Protein AF-A0A5C6Z8V9-F1 (afdb_monomer_lite)

Secondary structure (DSSP, 8-state):
-HHHHHHHHHHHHHHHHHHHHTTSTTHHHHHHHHIIIIIHHHHHHHHHHHHHHHHHHHHHHHHHHHHHHHHHHHHHHHHHHHHHHHHHHHHHHHHHHHHHHHHHHSS-HHHHHHHHHHHHTT---S---PPTT--SSHHHHHHHHHHHHHHHHHHHHHHHHHHHHHHHHHHHHHHHHHHHHHHHHHHHHHHHHHHHHHHHHHHHHHHHHHHHHHHHHHHHHHHHHHHHHHHHHHHHHHHHHHHHHHHHHHHHHHHHHHHHHH--

Radius of gyration: 87.55 Å; chains: 1; bounding box: 176×65×241 Å

pLDDT: mean 91.09, std 7.28, range [52.78, 98.25]

Structure (mmCIF, N/CA/C/O backbone):
data_AF-A0A5C6Z8V9-F1
#
_entry.id   AF-A0A5C6Z8V9-F1
#
loop_
_atom_site.group_PDB
_atom_site.id
_atom_site.type_symbol
_atom_site.label_atom_id
_atom_site.label_alt_id
_atom_site.label_comp_id
_atom_site.label_asym_id
_atom_site.label_entity_id
_atom_site.label_seq_id
_atom_site.pdbx_PDB_ins_code
_atom_site.Cartn_x
_atom_site.Cartn_y
_atom_site.Cartn_z
_atom_site.occupancy
_atom_site.B_iso_or_equiv
_atom_site.auth_seq_id
_atom_site.auth_comp_id
_atom_site.auth_asym_id
_atom_site.auth_atom_id
_atom_site.pdbx_PDB_model_num
ATOM 1 N N . TYR A 1 1 ? 67.977 17.049 -70.771 1.00 77.62 1 TYR A N 1
ATOM 2 C CA . TYR A 1 1 ? 68.661 18.346 -70.555 1.00 77.62 1 TYR A CA 1
ATOM 3 C C . TYR A 1 1 ? 70.107 18.347 -71.054 1.00 77.62 1 TYR A C 1
ATOM 5 O O . TYR A 1 1 ? 70.404 19.133 -71.943 1.00 77.62 1 TYR A O 1
ATOM 13 N N . ALA A 1 2 ? 70.989 17.458 -70.572 1.00 84.94 2 ALA A N 1
ATOM 14 C CA . ALA A 1 2 ? 72.396 17.411 -71.012 1.00 84.94 2 ALA A CA 1
ATOM 15 C C . ALA A 1 2 ? 72.572 17.261 -72.542 1.00 84.94 2 ALA A C 1
ATOM 17 O O . ALA A 1 2 ? 73.395 17.949 -73.134 1.00 84.94 2 ALA A O 1
ATOM 18 N N . GLU A 1 3 ? 71.742 16.440 -73.194 1.00 86.69 3 GLU A N 1
ATOM 19 C CA . GLU A 1 3 ? 71.752 16.256 -74.657 1.00 86.69 3 GLU A CA 1
ATOM 20 C C . GLU A 1 3 ? 71.350 17.527 -75.433 1.00 86.69 3 GLU A C 1
ATOM 22 O O . GLU A 1 3 ? 71.960 17.854 -76.448 1.00 86.69 3 GLU A O 1
ATOM 27 N N . VAL A 1 4 ? 70.373 18.290 -74.925 1.00 89.81 4 VAL A N 1
ATOM 28 C CA . VAL A 1 4 ? 69.946 19.571 -75.519 1.00 89.81 4 VAL A CA 1
ATOM 29 C C . VAL A 1 4 ? 71.070 20.592 -75.445 1.00 89.81 4 VAL A C 1
ATOM 31 O O . VAL A 1 4 ? 71.343 21.264 -76.434 1.00 89.81 4 VAL A O 1
ATOM 34 N N . VAL A 1 5 ? 71.730 20.694 -74.287 1.00 90.44 5 VAL A N 1
ATOM 35 C CA . VAL A 1 5 ? 72.863 21.604 -74.069 1.00 90.44 5 VAL A CA 1
ATOM 36 C C . VAL A 1 5 ? 74.029 21.241 -74.992 1.00 90.44 5 VAL A C 1
ATOM 38 O O . VAL A 1 5 ? 74.566 22.118 -75.659 1.00 90.44 5 VAL A O 1
ATOM 41 N N . ALA A 1 6 ? 74.357 19.954 -75.118 1.00 90.25 6 ALA A N 1
ATOM 42 C CA . ALA A 1 6 ? 75.412 19.498 -76.019 1.00 90.25 6 ALA A CA 1
ATOM 43 C C . ALA A 1 6 ? 75.098 19.802 -77.499 1.00 90.25 6 ALA A C 1
ATOM 45 O O . ALA A 1 6 ? 75.943 20.341 -78.212 1.00 90.25 6 ALA A O 1
ATOM 46 N N . ALA A 1 7 ? 73.877 19.512 -77.966 1.00 90.94 7 ALA A N 1
ATOM 47 C CA . ALA A 1 7 ? 73.475 19.778 -79.349 1.00 90.94 7 ALA A CA 1
ATOM 48 C C . ALA A 1 7 ? 73.385 21.285 -79.656 1.00 90.94 7 ALA A C 1
ATOM 50 O O . ALA A 1 7 ? 73.768 21.721 -80.744 1.00 90.94 7 ALA A O 1
ATOM 51 N N . ARG A 1 8 ? 72.943 22.081 -78.673 1.00 92.19 8 ARG A N 1
ATOM 52 C CA . ARG A 1 8 ? 72.947 23.547 -78.712 1.00 92.19 8 ARG A CA 1
ATOM 53 C C . ARG A 1 8 ? 74.360 24.071 -78.947 1.00 92.19 8 ARG A C 1
ATOM 55 O O . ARG A 1 8 ? 74.579 24.858 -79.864 1.00 92.19 8 ARG A O 1
ATOM 62 N N . ASP A 1 9 ? 75.313 23.623 -78.134 1.00 92.06 9 ASP A N 1
ATOM 63 C CA . ASP A 1 9 ? 76.696 24.096 -78.187 1.00 92.06 9 ASP A CA 1
ATOM 64 C C . ASP A 1 9 ? 77.370 23.716 -79.516 1.00 92.06 9 ASP A C 1
ATOM 66 O O . ASP A 1 9 ? 78.094 24.528 -80.094 1.00 92.06 9 ASP A O 1
ATOM 70 N N . THR A 1 10 ? 77.082 22.526 -80.059 1.00 90.31 10 THR A N 1
ATOM 71 C CA . THR A 1 10 ? 77.532 22.121 -81.403 1.00 90.31 10 THR A CA 1
ATOM 72 C C . THR A 1 10 ? 76.948 23.013 -82.502 1.00 90.31 10 THR A C 1
ATOM 74 O O . THR A 1 10 ? 77.686 23.453 -83.385 1.00 90.31 10 THR A O 1
ATOM 77 N N . TYR A 1 11 ? 75.651 23.340 -82.445 1.00 90.94 11 TYR A N 1
ATOM 78 C CA . TYR A 1 11 ? 75.031 24.253 -83.409 1.00 90.94 11 TYR A CA 1
ATOM 79 C C . TYR A 1 11 ? 75.623 25.665 -83.338 1.00 90.94 11 TYR A C 1
ATOM 81 O O . TYR A 1 11 ? 75.968 26.222 -84.378 1.00 90.94 11 TYR A O 1
ATOM 89 N N . PHE A 1 12 ? 75.804 26.234 -82.141 1.00 91.38 12 PHE A N 1
ATOM 90 C CA . PHE A 1 12 ? 76.382 27.576 -82.009 1.00 91.38 12 PHE A CA 1
ATOM 91 C C . PHE A 1 12 ? 77.825 27.647 -82.517 1.00 91.38 12 PHE A C 1
ATOM 93 O O . PHE A 1 12 ? 78.164 28.612 -83.198 1.00 91.38 12 PHE A O 1
ATOM 100 N N . LYS A 1 13 ? 78.641 26.608 -82.294 1.00 91.50 13 LYS A N 1
ATOM 101 C CA . LYS A 1 13 ? 79.986 26.514 -82.893 1.00 91.50 13 LYS A CA 1
ATOM 102 C C . LYS A 1 13 ? 79.936 26.465 -84.423 1.00 91.50 13 LYS A C 1
ATOM 104 O O . LYS A 1 13 ? 80.716 27.142 -85.092 1.00 91.50 13 LYS A O 1
ATOM 109 N N . ALA A 1 14 ? 79.007 25.695 -84.996 1.00 88.56 14 ALA A N 1
ATOM 110 C CA . ALA A 1 14 ? 78.806 25.659 -86.445 1.00 88.56 14 ALA A CA 1
ATOM 111 C C . ALA A 1 14 ? 78.319 27.019 -86.986 1.00 88.56 14 ALA A C 1
ATOM 113 O O . ALA A 1 14 ? 78.755 27.457 -88.048 1.00 88.56 14 ALA A O 1
ATOM 114 N N . GLN A 1 15 ? 77.461 27.720 -86.246 1.00 87.56 15 GLN A N 1
ATOM 115 C CA . GLN A 1 15 ? 76.946 29.034 -86.625 1.00 87.56 15 GLN A CA 1
ATOM 116 C C . GLN A 1 15 ? 78.029 30.122 -86.590 1.00 87.56 15 GLN A C 1
ATOM 118 O O . GLN A 1 15 ? 78.099 30.944 -87.502 1.00 87.56 15 GLN A O 1
ATOM 123 N N . GLU A 1 16 ? 78.896 30.109 -85.578 1.00 87.94 16 GLU A N 1
ATOM 124 C CA . GLU A 1 16 ? 80.052 31.005 -85.475 1.00 87.94 16 GLU A CA 1
ATOM 125 C C . GLU A 1 16 ? 81.005 30.806 -86.663 1.00 87.94 16 GLU A C 1
ATOM 127 O O . GLU A 1 16 ? 81.346 31.761 -87.364 1.00 87.94 16 GLU A O 1
ATOM 132 N N . LYS A 1 17 ? 81.343 29.548 -86.978 1.00 85.88 17 LYS A N 1
ATOM 133 C CA . LYS A 1 17 ? 82.171 29.207 -88.144 1.00 85.88 17 LYS A CA 1
ATOM 134 C C . LYS A 1 17 ? 81.528 29.648 -89.464 1.00 85.88 17 LYS A C 1
ATOM 136 O O . LYS A 1 17 ? 82.218 30.181 -90.330 1.00 85.88 17 LYS A O 1
ATOM 141 N N . LEU A 1 18 ? 80.213 29.480 -89.611 1.00 84.81 18 LEU A N 1
ATOM 142 C CA . LEU A 1 18 ? 79.467 29.939 -90.785 1.00 84.81 18 LEU A CA 1
ATOM 143 C C . LEU A 1 18 ? 79.500 31.471 -90.936 1.00 84.81 18 LEU A C 1
ATOM 145 O O . LEU A 1 18 ? 79.703 31.968 -92.043 1.00 84.81 18 LEU A O 1
ATOM 149 N N . LEU A 1 19 ? 79.331 32.219 -89.841 1.00 83.94 19 LEU A N 1
ATOM 150 C CA . LEU A 1 19 ? 79.416 33.686 -89.824 1.00 83.94 19 LEU A CA 1
ATOM 151 C C . LEU A 1 19 ? 80.804 34.184 -90.239 1.00 83.94 19 LEU A C 1
ATOM 153 O O . LEU A 1 19 ? 80.903 35.168 -90.972 1.00 83.94 19 LEU A O 1
ATOM 157 N N . HIS A 1 20 ? 81.864 33.498 -89.807 1.00 84.56 20 HIS A N 1
ATOM 158 C CA . HIS A 1 20 ? 83.228 33.790 -90.245 1.00 84.56 20 HIS A CA 1
ATOM 159 C C . HIS A 1 20 ? 83.428 33.511 -91.743 1.00 84.56 20 HIS A C 1
ATOM 161 O O . HIS A 1 20 ? 83.936 34.378 -92.452 1.00 84.56 20 HIS A O 1
ATOM 167 N N . LEU A 1 21 ? 82.969 32.359 -92.249 1.00 82.12 21 LEU A N 1
ATOM 168 C CA . LEU A 1 21 ? 83.050 32.008 -93.677 1.00 82.12 21 LEU A CA 1
ATOM 169 C C . LEU A 1 21 ? 82.252 32.978 -94.567 1.00 82.12 21 LEU A C 1
ATOM 171 O O . LEU A 1 21 ? 82.700 33.335 -95.653 1.00 82.12 21 LEU A O 1
ATOM 175 N N . SER A 1 22 ? 81.107 33.472 -94.087 1.00 76.38 22 SER A N 1
ATOM 176 C CA . SER A 1 22 ? 80.262 34.439 -94.800 1.00 76.38 22 SER A CA 1
ATOM 177 C C . SER A 1 22 ? 80.877 35.842 -94.925 1.00 76.38 22 SER A C 1
ATOM 179 O O . SER A 1 22 ? 80.353 36.652 -95.686 1.00 76.38 22 SER A O 1
ATOM 181 N N . ARG A 1 23 ? 81.944 36.159 -94.178 1.00 80.31 23 ARG A N 1
ATOM 182 C CA . ARG A 1 23 ? 82.606 37.479 -94.167 1.00 80.31 23 ARG A CA 1
ATOM 183 C C . ARG A 1 23 ? 83.958 37.502 -94.903 1.00 80.31 23 ARG A C 1
ATOM 185 O O . ARG A 1 23 ? 84.602 38.544 -94.919 1.00 80.31 23 ARG A O 1
ATOM 192 N N . GLY A 1 24 ? 84.396 36.377 -95.477 1.00 72.69 24 GLY A N 1
ATOM 193 C CA . GLY A 1 24 ? 85.658 36.264 -96.225 1.00 72.69 24 GLY A CA 1
ATOM 194 C C . GLY A 1 24 ? 85.563 36.663 -97.708 1.00 72.69 24 GLY A C 1
ATOM 195 O O . GLY A 1 24 ? 84.473 36.807 -98.260 1.00 72.69 24 GLY A O 1
ATOM 196 N N . GLU A 1 25 ? 86.712 36.797 -98.381 1.00 59.44 25 GLU A N 1
ATOM 197 C CA . GLU A 1 25 ? 86.810 37.233 -99.792 1.00 59.44 25 GLU A CA 1
ATOM 198 C C . GLU A 1 25 ? 86.203 36.241 -100.810 1.00 59.44 25 GLU A C 1
ATOM 200 O O . GLU A 1 25 ? 85.841 36.649 -101.909 1.00 59.44 25 GLU A O 1
ATOM 205 N N . ASN A 1 26 ? 86.011 34.965 -100.437 1.00 59.53 26 ASN A N 1
ATOM 206 C CA . ASN A 1 26 ? 85.405 33.905 -101.270 1.00 59.53 26 ASN A CA 1
ATOM 207 C C . ASN A 1 26 ? 84.046 33.408 -100.713 1.00 59.53 26 ASN A C 1
ATOM 209 O O . ASN A 1 26 ? 83.641 32.254 -100.887 1.00 59.53 26 ASN A O 1
ATOM 213 N N . SER A 1 27 ? 83.359 34.293 -99.986 1.00 62.00 27 SER A N 1
ATOM 214 C CA . SER A 1 27 ? 82.328 33.988 -98.979 1.00 62.00 27 SER A CA 1
ATOM 215 C C . SER A 1 27 ? 81.104 33.217 -99.458 1.00 62.00 27 SER A C 1
ATOM 217 O O . SER A 1 27 ? 80.476 32.517 -98.668 1.00 62.00 27 SER A O 1
ATOM 219 N N . ASP A 1 28 ? 80.731 33.314 -100.728 1.00 68.56 28 ASP A N 1
ATOM 220 C CA . ASP A 1 28 ? 79.367 32.974 -101.125 1.00 68.56 28 ASP A CA 1
ATOM 221 C C . ASP A 1 28 ? 79.192 31.472 -101.448 1.00 68.56 28 ASP A C 1
ATOM 223 O O . ASP A 1 28 ? 78.164 30.867 -101.143 1.00 68.56 28 ASP A O 1
ATOM 227 N N . ALA A 1 29 ? 80.202 30.811 -102.027 1.00 74.31 29 ALA A N 1
ATOM 228 C CA . ALA A 1 29 ? 80.129 29.383 -102.367 1.00 74.31 29 ALA A CA 1
ATOM 229 C C . ALA A 1 29 ? 80.413 28.468 -101.160 1.00 74.31 29 ALA A C 1
ATOM 231 O O . ALA A 1 29 ? 79.646 27.533 -100.901 1.00 74.31 29 ALA A O 1
ATOM 232 N N . GLU A 1 30 ? 81.471 28.759 -100.396 1.00 76.06 30 GLU A N 1
ATOM 233 C CA . GLU A 1 30 ? 81.883 27.963 -99.233 1.00 76.06 30 GLU A CA 1
ATOM 234 C C . GLU A 1 30 ? 80.902 28.094 -98.064 1.00 76.06 30 GLU A C 1
ATOM 236 O O . GLU A 1 30 ? 80.516 27.080 -97.476 1.00 76.06 30 GLU A O 1
ATOM 241 N N . ALA A 1 31 ? 80.398 29.303 -97.778 1.00 78.38 31 ALA A N 1
ATOM 242 C CA . ALA A 1 31 ? 79.383 29.482 -96.742 1.00 78.38 31 ALA A CA 1
ATOM 243 C C . ALA A 1 31 ? 78.071 28.773 -97.111 1.00 78.38 31 ALA A C 1
ATOM 245 O O . ALA A 1 31 ? 77.469 28.123 -96.258 1.00 78.38 31 ALA A O 1
ATOM 246 N N . ARG A 1 32 ? 77.643 28.799 -98.386 1.00 78.81 32 ARG A N 1
ATOM 247 C CA . ARG A 1 32 ? 76.451 28.053 -98.840 1.00 78.81 32 ARG A CA 1
ATOM 248 C C . ARG A 1 32 ? 76.625 26.536 -98.755 1.00 78.81 32 ARG A C 1
ATOM 250 O O . ARG A 1 32 ? 75.652 25.832 -98.475 1.00 78.81 32 ARG A O 1
ATOM 257 N N . ALA A 1 33 ? 77.821 26.014 -99.022 1.00 82.44 33 ALA A N 1
ATOM 258 C CA . ALA A 1 33 ? 78.115 24.588 -98.882 1.00 82.44 33 ALA A CA 1
ATOM 259 C C . ALA A 1 33 ? 78.124 24.162 -97.403 1.00 82.44 33 ALA A C 1
ATOM 261 O O . ALA A 1 33 ? 77.428 23.212 -97.038 1.00 82.44 33 ALA A O 1
ATOM 262 N N . PHE A 1 34 ? 78.815 24.917 -96.542 1.00 85.31 34 PHE A N 1
ATOM 263 C CA . PHE A 1 34 ? 78.875 24.669 -95.099 1.00 85.31 34 PHE A CA 1
ATOM 264 C C . PHE A 1 34 ? 77.503 24.819 -94.422 1.00 85.31 34 PHE A C 1
ATOM 266 O O . PHE A 1 34 ? 77.131 24.009 -93.570 1.00 85.31 34 PHE A O 1
ATOM 273 N N . PHE A 1 35 ? 76.706 25.803 -94.856 1.00 84.00 35 PHE A N 1
ATOM 274 C CA . PHE A 1 35 ? 75.331 25.987 -94.399 1.00 84.00 35 PHE A CA 1
ATOM 275 C C . PHE A 1 35 ? 74.462 24.767 -94.713 1.00 84.00 35 PHE A C 1
ATOM 277 O O . PHE A 1 35 ? 73.807 24.223 -93.823 1.00 84.00 35 PHE A O 1
ATOM 284 N N . ARG A 1 36 ? 74.468 24.315 -95.977 1.00 83.69 36 ARG A N 1
ATOM 285 C CA . ARG A 1 36 ? 73.625 23.198 -96.434 1.00 83.69 36 ARG A CA 1
ATOM 286 C C . ARG A 1 36 ? 74.015 21.853 -95.824 1.00 83.69 36 ARG A C 1
ATOM 288 O O . ARG A 1 36 ? 73.143 20.997 -95.711 1.00 83.69 36 ARG A O 1
ATOM 295 N N . ALA A 1 37 ? 75.275 21.681 -95.434 1.00 86.38 37 ALA A N 1
ATOM 296 C CA . ALA A 1 37 ? 75.769 20.457 -94.820 1.00 86.38 37 ALA A CA 1
ATOM 297 C C . ALA A 1 37 ? 75.759 20.533 -93.282 1.00 86.38 37 ALA A C 1
ATOM 299 O O . ALA A 1 37 ? 74.832 20.051 -92.629 1.00 86.38 37 ALA A O 1
ATOM 300 N N . GLU A 1 38 ? 76.791 21.132 -92.691 1.00 85.62 38 GLU A N 1
ATOM 301 C CA . GLU A 1 38 ? 77.119 20.966 -91.273 1.00 85.62 38 GLU A CA 1
ATOM 302 C C . GLU A 1 38 ? 76.273 21.858 -90.354 1.00 85.62 38 GLU A C 1
ATOM 304 O O . GLU A 1 38 ? 75.774 21.384 -89.329 1.00 85.62 38 GLU A O 1
ATOM 309 N N . SER A 1 39 ? 76.024 23.115 -90.744 1.00 86.94 39 SER A N 1
ATOM 310 C CA . SER A 1 39 ? 75.180 24.037 -89.963 1.00 86.94 39 SER A CA 1
ATOM 311 C C . SER A 1 39 ? 73.721 23.568 -89.926 1.00 86.94 39 SER A C 1
ATOM 313 O O . SER A 1 39 ? 73.152 23.423 -88.843 1.00 86.94 39 SER A O 1
ATOM 315 N N . ARG A 1 40 ? 73.128 23.220 -91.081 1.00 88.12 40 ARG A N 1
ATOM 316 C CA . ARG A 1 40 ? 71.753 22.694 -91.149 1.00 88.12 40 ARG A CA 1
ATOM 317 C C . ARG A 1 40 ? 71.598 21.359 -90.417 1.00 88.12 40 ARG A C 1
ATOM 319 O O . ARG A 1 40 ? 70.589 21.155 -89.745 1.00 88.12 40 ARG A O 1
ATOM 326 N N . SER A 1 41 ? 72.583 20.463 -90.506 1.00 91.38 41 SER A N 1
ATOM 327 C CA . SER A 1 41 ? 72.569 19.198 -89.757 1.00 91.38 41 SER A CA 1
ATOM 328 C C . SER A 1 41 ? 72.625 19.429 -88.242 1.00 91.38 41 SER A C 1
ATOM 330 O O . SER A 1 41 ? 71.811 18.868 -87.507 1.00 91.38 41 SER A O 1
ATOM 332 N N . SER A 1 42 ? 73.517 20.315 -87.782 1.00 89.19 42 SER A N 1
ATOM 333 C CA . SER A 1 42 ? 73.660 20.665 -86.361 1.00 89.19 42 SER A CA 1
ATOM 334 C C . SER A 1 42 ? 72.417 21.372 -85.812 1.00 89.19 42 SER A C 1
ATOM 336 O O . SER A 1 42 ? 71.975 21.057 -84.711 1.00 89.19 42 SER A O 1
ATOM 338 N N . PHE A 1 43 ? 71.793 22.255 -86.601 1.00 89.62 43 PHE A N 1
ATOM 339 C CA . PHE A 1 43 ? 70.507 22.874 -86.268 1.00 89.62 43 PHE A CA 1
ATOM 340 C C . PHE A 1 43 ? 69.404 21.823 -86.106 1.00 89.62 43 PHE A C 1
ATOM 342 O O . PHE A 1 43 ? 68.742 21.775 -85.074 1.00 89.62 43 PHE A O 1
ATOM 349 N N . ASN A 1 44 ? 69.253 20.918 -87.077 1.00 92.19 44 ASN A N 1
ATOM 350 C CA . ASN A 1 44 ? 68.263 19.840 -87.008 1.00 92.19 44 ASN A CA 1
ATOM 351 C C . ASN A 1 44 ? 68.533 18.866 -85.848 1.00 92.19 44 ASN A C 1
ATOM 353 O O . ASN A 1 44 ? 67.604 18.270 -85.305 1.00 92.19 44 ASN A O 1
ATOM 357 N N . ALA A 1 45 ? 69.796 18.641 -85.480 1.00 91.00 45 ALA A N 1
ATOM 358 C CA . ALA A 1 45 ? 70.154 17.837 -84.314 1.00 91.00 45 ALA A CA 1
ATOM 359 C C . ALA A 1 45 ? 69.755 18.537 -83.007 1.00 91.00 45 ALA A C 1
ATOM 361 O O . ALA A 1 45 ? 69.170 17.901 -82.132 1.00 91.00 45 ALA A O 1
ATOM 362 N N . TRP A 1 46 ? 70.001 19.844 -82.902 1.00 91.62 46 TRP A N 1
ATOM 363 C CA . TRP A 1 46 ? 69.592 20.645 -81.752 1.00 91.62 46 TRP A CA 1
ATOM 364 C C . TRP A 1 46 ? 68.069 20.738 -81.610 1.00 91.62 46 TRP A C 1
ATOM 366 O O . TRP A 1 46 ? 67.552 20.473 -80.526 1.00 91.62 46 TRP A O 1
ATOM 376 N N . VAL A 1 47 ? 67.348 21.012 -82.702 1.00 92.56 47 VAL A N 1
ATOM 377 C CA . VAL A 1 47 ? 65.875 21.032 -82.723 1.00 92.56 47 VAL A CA 1
ATOM 378 C C . VAL A 1 47 ? 65.306 19.681 -82.286 1.00 92.56 47 VAL A C 1
ATOM 380 O O . VAL A 1 47 ? 64.489 19.646 -81.374 1.00 92.56 47 VAL A O 1
ATOM 383 N N . ARG A 1 48 ? 65.813 18.558 -82.815 1.00 93.25 48 ARG A N 1
ATOM 384 C CA . ARG A 1 48 ? 65.371 17.216 -82.387 1.00 93.25 48 ARG A CA 1
ATOM 385 C C . ARG A 1 48 ? 65.661 16.923 -80.917 1.00 93.25 48 ARG A C 1
ATOM 387 O O . ARG A 1 48 ? 64.883 16.230 -80.269 1.00 93.25 48 ARG A O 1
ATOM 394 N N . ALA A 1 49 ? 66.775 17.417 -80.378 1.00 91.12 49 ALA A N 1
ATOM 395 C CA . ALA A 1 49 ? 67.070 17.270 -78.956 1.00 91.12 49 ALA A CA 1
ATOM 396 C C . ALA A 1 49 ? 66.076 18.074 -78.097 1.00 91.12 49 ALA A C 1
ATOM 398 O O . ALA A 1 49 ? 65.627 17.575 -77.063 1.00 91.12 49 ALA A O 1
ATOM 399 N N . ILE A 1 50 ? 65.708 19.290 -78.526 1.00 91.38 50 ILE A N 1
ATOM 400 C CA . ILE A 1 50 ? 64.662 20.099 -77.880 1.00 91.38 50 ILE A CA 1
ATOM 401 C C . ILE A 1 50 ? 63.317 19.373 -77.939 1.00 91.38 50 ILE A C 1
ATOM 403 O O . ILE A 1 50 ? 62.691 19.228 -76.895 1.00 91.38 50 ILE A O 1
ATOM 407 N N . GLU A 1 51 ? 62.909 18.884 -79.113 1.00 92.06 51 GLU A N 1
ATOM 408 C CA . GLU A 1 51 ? 61.659 18.133 -79.306 1.00 92.06 51 GLU A CA 1
ATOM 409 C C . GLU A 1 51 ? 61.599 16.921 -78.374 1.00 92.06 51 GLU A C 1
ATOM 411 O O . GLU A 1 51 ? 60.678 16.824 -77.572 1.00 92.06 51 GLU A O 1
ATOM 416 N N . ARG A 1 52 ? 62.641 16.079 -78.337 1.00 90.56 52 ARG A N 1
ATOM 417 C CA . ARG A 1 52 ? 62.687 14.939 -77.403 1.00 90.56 52 ARG A CA 1
ATOM 418 C C . ARG A 1 52 ? 62.598 15.355 -75.938 1.00 90.56 52 ARG A C 1
ATOM 420 O O . ARG A 1 52 ? 61.999 14.651 -75.131 1.00 90.56 52 ARG A O 1
ATOM 427 N N . SER A 1 53 ? 63.221 16.473 -75.563 1.00 90.88 53 SER A N 1
ATOM 428 C CA . SER A 1 53 ? 63.137 16.974 -74.191 1.00 90.88 53 SER A CA 1
ATOM 429 C C . SER A 1 53 ? 61.755 17.548 -73.881 1.00 90.88 53 SER A C 1
ATOM 431 O O . SER A 1 53 ? 61.310 17.433 -72.742 1.00 90.88 53 SER A O 1
ATOM 433 N N . ALA A 1 54 ? 61.088 18.177 -74.849 1.00 88.44 54 ALA A N 1
ATOM 434 C CA . ALA A 1 54 ? 59.717 18.651 -74.714 1.00 88.44 54 ALA A CA 1
ATOM 435 C C . ALA A 1 54 ? 58.749 17.466 -74.594 1.00 88.44 54 ALA A C 1
ATOM 437 O O . ALA A 1 54 ? 57.958 17.446 -73.658 1.00 88.44 54 ALA A O 1
ATOM 438 N N . ASP A 1 55 ? 58.901 16.440 -75.435 1.00 91.88 55 ASP A N 1
ATOM 439 C CA . ASP A 1 55 ? 58.114 15.203 -75.395 1.00 91.88 55 ASP A CA 1
ATOM 440 C C . ASP A 1 55 ? 58.303 14.452 -74.075 1.00 91.88 55 ASP A C 1
ATOM 442 O O . ASP A 1 55 ? 57.329 14.016 -73.471 1.00 91.88 55 ASP A O 1
ATOM 446 N N . TYR A 1 56 ? 59.538 14.348 -73.570 1.00 90.44 56 TYR A N 1
ATOM 447 C CA . TYR A 1 56 ? 59.810 13.736 -72.266 1.00 90.44 56 TYR A CA 1
ATOM 448 C C . TYR A 1 56 ? 59.130 14.496 -71.122 1.00 90.44 56 TYR A C 1
ATOM 450 O O . TYR A 1 56 ? 58.534 13.884 -70.239 1.00 90.44 56 TYR A O 1
ATOM 458 N N . ASN A 1 57 ? 59.197 15.832 -71.130 1.00 89.94 57 ASN A N 1
ATOM 459 C CA . ASN A 1 57 ? 58.540 16.643 -70.104 1.00 89.94 57 ASN A CA 1
ATOM 460 C C . ASN A 1 57 ? 57.013 16.596 -70.226 1.00 89.94 57 ASN A C 1
ATOM 462 O O . ASN A 1 57 ? 56.344 16.557 -69.201 1.00 89.94 57 ASN A O 1
ATOM 466 N N . ALA A 1 58 ? 56.467 16.572 -71.445 1.00 89.94 58 ALA A N 1
ATOM 467 C CA . ALA A 1 58 ? 55.034 16.438 -71.694 1.00 89.94 58 ALA A CA 1
ATOM 468 C C . ALA A 1 58 ? 54.513 15.050 -71.286 1.00 89.94 58 ALA A C 1
ATOM 470 O O . ALA A 1 58 ? 53.467 14.943 -70.653 1.00 89.94 58 ALA A O 1
ATOM 471 N N . ALA A 1 59 ? 55.262 13.986 -71.583 1.00 91.12 59 ALA A N 1
ATOM 472 C CA . ALA A 1 59 ? 54.940 12.632 -71.142 1.00 91.12 59 ALA A CA 1
ATOM 473 C C . ALA A 1 59 ? 55.044 12.497 -69.615 1.00 91.12 59 ALA A C 1
ATOM 475 O O . ALA A 1 59 ? 54.171 11.901 -68.990 1.00 91.12 59 ALA A O 1
ATOM 476 N N . GLY A 1 60 ? 56.080 13.083 -69.006 1.00 90.56 60 GLY A N 1
ATOM 477 C CA . GLY A 1 60 ? 56.264 13.095 -67.556 1.00 90.56 60 GLY A CA 1
ATOM 478 C C . GLY A 1 60 ? 55.197 13.908 -66.822 1.00 90.56 60 GLY A C 1
ATOM 479 O O . GLY A 1 60 ? 54.697 13.459 -65.797 1.00 90.56 60 GLY A O 1
ATOM 480 N N . SER A 1 61 ? 54.803 15.075 -67.342 1.00 86.81 61 SER A N 1
ATOM 481 C CA . SER A 1 61 ? 53.737 15.886 -66.743 1.00 86.81 61 SER A CA 1
ATOM 482 C C . SER A 1 61 ? 52.367 15.221 -66.874 1.00 86.81 61 SER A C 1
ATOM 484 O O . SER A 1 61 ? 51.595 15.249 -65.918 1.00 86.81 61 SER A O 1
ATOM 486 N N . GLU A 1 62 ? 52.084 14.568 -68.004 1.00 89.81 62 GLU A N 1
ATOM 487 C CA . GLU A 1 62 ? 50.862 13.784 -68.195 1.00 89.81 62 GLU A CA 1
ATOM 488 C C . GLU A 1 62 ? 50.826 12.552 -67.279 1.00 89.81 62 GLU A C 1
ATOM 490 O O . GLU A 1 62 ? 49.774 12.229 -66.729 1.00 89.81 62 GLU A O 1
ATOM 495 N N . GLN A 1 63 ? 51.969 11.893 -67.056 1.00 89.81 63 GLN A N 1
ATOM 496 C CA . GLN A 1 63 ? 52.078 10.796 -66.094 1.00 89.81 63 GLN A CA 1
ATOM 497 C C . GLN A 1 63 ? 51.845 11.284 -64.658 1.00 89.81 63 GLN A C 1
ATOM 499 O O . GLN A 1 63 ? 50.983 10.745 -63.972 1.00 89.81 63 GLN A O 1
ATOM 504 N N . SER A 1 64 ? 52.521 12.355 -64.228 1.00 87.25 64 SER A N 1
ATOM 505 C CA . SER A 1 64 ? 52.322 12.941 -62.895 1.00 87.25 64 SER A CA 1
ATOM 506 C C . SER A 1 64 ? 50.887 13.423 -62.670 1.00 87.25 64 SER A C 1
ATOM 508 O O . SER A 1 64 ? 50.379 13.337 -61.555 1.00 87.25 64 SER A O 1
ATOM 510 N N . ARG A 1 65 ? 50.214 13.920 -63.718 1.00 85.44 65 ARG A N 1
ATOM 511 C CA . ARG A 1 65 ? 48.795 14.292 -63.657 1.00 85.44 65 ARG A CA 1
ATOM 512 C C . ARG A 1 65 ? 47.913 13.068 -63.404 1.00 85.44 65 ARG A C 1
ATOM 514 O O . ARG A 1 65 ? 47.056 13.126 -62.529 1.00 85.44 65 ARG A O 1
ATOM 521 N N . LYS A 1 66 ? 48.153 11.959 -64.113 1.00 88.00 66 LYS A N 1
ATOM 522 C CA . LYS A 1 66 ? 47.430 10.691 -63.909 1.00 88.00 66 LYS A CA 1
ATOM 523 C C . LYS A 1 66 ? 47.667 10.100 -62.521 1.00 88.00 66 LYS A C 1
ATOM 525 O O . LYS A 1 66 ? 46.710 9.667 -61.888 1.00 88.00 66 LYS A O 1
ATOM 530 N N . ASP A 1 67 ? 48.908 10.121 -62.041 1.00 87.44 67 ASP A N 1
ATOM 531 C CA . ASP A 1 67 ? 49.255 9.609 -60.711 1.00 87.44 67 ASP A CA 1
ATOM 532 C C . ASP A 1 67 ? 48.599 10.461 -59.607 1.00 87.44 67 ASP A C 1
ATOM 534 O O . ASP A 1 67 ? 47.986 9.919 -58.690 1.00 87.44 67 ASP A O 1
ATOM 538 N N . ALA A 1 68 ? 48.608 11.794 -59.740 1.00 84.19 68 ALA A N 1
ATOM 539 C CA . ALA A 1 68 ? 47.934 12.693 -58.799 1.00 84.19 68 ALA A CA 1
ATOM 540 C C . ALA A 1 68 ? 46.401 12.527 -58.798 1.00 84.19 68 ALA A C 1
ATOM 542 O O . ALA A 1 68 ? 45.775 12.577 -57.737 1.00 84.19 68 ALA A O 1
ATOM 543 N N . GLU A 1 69 ? 45.785 12.314 -59.967 1.00 86.56 69 GLU A N 1
ATOM 544 C CA . GLU A 1 69 ? 44.353 12.000 -60.083 1.00 86.56 69 GLU A CA 1
ATOM 545 C C . GLU A 1 69 ? 44.017 10.657 -59.403 1.00 86.56 69 GLU A C 1
ATOM 547 O O . GLU A 1 69 ? 43.019 10.565 -58.681 1.00 86.56 69 GLU A O 1
ATOM 552 N N . ALA A 1 70 ? 44.864 9.634 -59.573 1.00 84.50 70 ALA A N 1
ATOM 553 C CA . ALA A 1 70 ? 44.694 8.321 -58.950 1.00 84.50 70 ALA A CA 1
ATOM 554 C C . ALA A 1 70 ? 44.849 8.368 -57.420 1.00 84.50 70 ALA A C 1
ATOM 556 O O . ALA A 1 70 ? 44.007 7.821 -56.703 1.00 84.50 70 ALA A O 1
ATOM 557 N N . ASP A 1 71 ? 45.867 9.066 -56.912 1.00 85.88 71 ASP A N 1
ATOM 558 C CA . ASP A 1 71 ? 46.103 9.230 -55.474 1.00 85.88 71 ASP A CA 1
ATOM 559 C C . ASP A 1 71 ? 44.988 10.034 -54.801 1.00 85.88 71 ASP A C 1
ATOM 561 O O . ASP A 1 71 ? 44.532 9.680 -53.710 1.00 85.88 71 ASP A O 1
ATOM 565 N N . TYR A 1 72 ? 44.490 11.087 -55.458 1.00 85.69 72 TYR A N 1
ATOM 566 C CA . TYR A 1 72 ? 43.352 11.852 -54.954 1.00 85.69 72 TYR A CA 1
ATOM 567 C C . TYR A 1 72 ? 42.086 10.989 -54.884 1.00 85.69 72 TYR A C 1
ATOM 569 O O . TYR A 1 72 ? 41.390 10.993 -53.865 1.00 85.69 72 TYR A O 1
ATOM 577 N N . ALA A 1 73 ? 41.807 10.204 -55.931 1.00 86.00 73 ALA A N 1
ATOM 578 C CA . ALA A 1 73 ? 40.671 9.286 -55.949 1.00 86.00 73 ALA A CA 1
ATOM 579 C C . ALA A 1 73 ? 40.784 8.211 -54.852 1.00 86.00 73 ALA A C 1
ATOM 581 O O . ALA A 1 73 ? 39.813 7.955 -54.134 1.00 86.00 73 ALA A O 1
ATOM 582 N N . ALA A 1 74 ? 41.972 7.626 -54.667 1.00 85.69 74 ALA A N 1
ATOM 583 C CA . ALA A 1 74 ? 42.231 6.634 -53.627 1.00 85.69 74 ALA A CA 1
ATOM 584 C C . ALA A 1 74 ? 42.119 7.233 -52.214 1.00 85.69 74 ALA A C 1
ATOM 586 O O . ALA A 1 74 ? 41.468 6.652 -51.341 1.00 85.69 74 ALA A O 1
ATOM 587 N N . GLY A 1 75 ? 42.698 8.415 -51.986 1.00 86.88 75 GLY A N 1
ATOM 588 C CA . GLY A 1 75 ? 42.632 9.126 -50.709 1.00 86.88 75 GLY A CA 1
ATOM 589 C C . GLY A 1 75 ? 41.205 9.524 -50.334 1.00 86.88 75 GLY A C 1
ATOM 590 O O . GLY A 1 75 ? 40.781 9.329 -49.191 1.00 86.88 75 GLY A O 1
ATOM 591 N N . HIS A 1 76 ? 40.425 10.003 -51.307 1.00 89.69 76 HIS A N 1
ATOM 592 C CA . HIS A 1 76 ? 39.010 10.297 -51.104 1.00 89.69 76 HIS A CA 1
ATOM 593 C C . HIS A 1 76 ? 38.212 9.027 -50.769 1.00 89.69 76 HIS A C 1
ATOM 595 O O . HIS A 1 76 ? 37.435 9.026 -49.812 1.00 89.69 76 HIS A O 1
ATOM 601 N N . GLY A 1 77 ? 38.459 7.920 -51.480 1.00 87.56 77 GLY A N 1
ATOM 602 C CA . GLY A 1 77 ? 37.833 6.623 -51.206 1.00 87.56 77 GLY A CA 1
ATOM 603 C C . GLY A 1 77 ? 38.102 6.105 -49.788 1.00 87.56 77 GLY A C 1
ATOM 604 O O . GLY A 1 77 ? 37.177 5.648 -49.110 1.00 87.56 77 GLY A O 1
ATOM 605 N N . TRP A 1 78 ? 39.338 6.235 -49.296 1.00 90.81 78 TRP A N 1
ATOM 606 C CA . TRP A 1 78 ? 39.695 5.871 -47.920 1.00 90.81 78 TRP A CA 1
ATOM 607 C C . TRP A 1 78 ? 39.018 6.755 -46.876 1.00 90.81 78 TRP A C 1
ATOM 609 O O . TRP A 1 78 ? 38.498 6.234 -45.887 1.00 90.81 78 TRP A O 1
ATOM 619 N N . SER A 1 79 ? 38.984 8.073 -47.097 1.00 91.00 79 SER A N 1
ATOM 620 C CA . SER A 1 79 ? 38.322 9.009 -46.183 1.00 91.00 79 SER A CA 1
ATOM 621 C C . SER A 1 79 ? 36.825 8.705 -46.062 1.00 91.00 79 SER A C 1
ATOM 623 O O . SER A 1 79 ? 36.330 8.537 -44.947 1.00 91.00 79 SER A O 1
ATOM 625 N N . VAL A 1 80 ? 36.131 8.512 -47.191 1.00 94.50 80 VAL A N 1
ATOM 626 C CA . VAL A 1 80 ? 34.708 8.134 -47.214 1.00 94.50 80 VAL A CA 1
ATOM 627 C C . VAL A 1 80 ? 34.479 6.787 -46.524 1.00 94.50 80 VAL A C 1
ATOM 629 O O . VAL A 1 80 ? 33.561 6.659 -45.713 1.00 94.50 80 VAL A O 1
ATOM 632 N N . SER A 1 81 ? 35.333 5.793 -46.784 1.00 93.56 81 SER A N 1
ATOM 633 C CA . SER A 1 81 ? 35.222 4.465 -46.165 1.00 93.56 81 SER A CA 1
ATOM 634 C C . SER A 1 81 ? 35.389 4.521 -44.644 1.00 93.56 81 SER A C 1
ATOM 636 O O . SER A 1 81 ? 34.598 3.923 -43.915 1.00 93.56 81 SER A O 1
ATOM 638 N N . LEU A 1 82 ? 36.370 5.278 -44.144 1.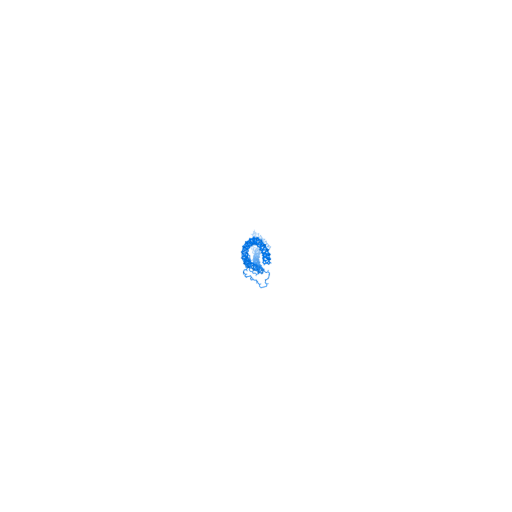00 95.50 82 LEU A N 1
ATOM 639 C CA . LEU A 1 82 ? 36.595 5.459 -42.706 1.00 95.50 82 LEU A CA 1
ATOM 640 C C . LEU A 1 82 ? 35.423 6.174 -42.026 1.00 95.50 82 LEU A C 1
ATOM 642 O O . LEU A 1 82 ? 35.005 5.766 -40.941 1.00 95.50 82 LEU A O 1
ATOM 646 N N . THR A 1 83 ? 34.859 7.204 -42.663 1.00 95.94 83 THR A N 1
ATOM 647 C CA . THR A 1 83 ? 33.663 7.890 -42.157 1.00 95.94 83 THR A CA 1
ATOM 648 C C . THR A 1 83 ? 32.451 6.960 -42.120 1.00 95.94 83 THR A C 1
ATOM 650 O O . THR A 1 83 ? 31.706 6.961 -41.144 1.00 95.94 83 THR A O 1
ATOM 653 N N . LEU A 1 84 ? 32.256 6.121 -43.139 1.00 96.25 84 LEU A N 1
ATOM 654 C CA . LEU A 1 84 ? 31.166 5.143 -43.139 1.00 96.25 84 LEU A CA 1
ATOM 655 C C . LEU A 1 84 ? 31.328 4.114 -42.015 1.00 96.25 84 LEU A C 1
ATOM 657 O O . LEU A 1 84 ? 30.371 3.840 -41.292 1.00 96.25 84 LEU A O 1
ATOM 661 N N . VAL A 1 85 ? 32.537 3.583 -41.819 1.00 97.12 85 VAL A N 1
ATOM 662 C CA . VAL A 1 85 ? 32.819 2.627 -40.739 1.00 97.12 85 VAL A CA 1
ATOM 663 C C . VAL A 1 85 ? 32.584 3.255 -39.364 1.00 97.12 85 VAL A C 1
ATOM 665 O O . VAL A 1 85 ? 31.972 2.616 -38.510 1.00 97.12 85 VAL A O 1
ATOM 668 N N . SER A 1 86 ? 33.004 4.503 -39.136 1.00 96.81 86 SER A N 1
ATOM 669 C CA . SER A 1 86 ? 32.796 5.162 -37.840 1.00 96.81 86 SER A CA 1
ATOM 670 C C . SER A 1 86 ? 31.312 5.383 -37.531 1.00 96.81 86 SER A C 1
ATOM 672 O O . SER A 1 86 ? 30.881 5.124 -36.405 1.00 96.81 86 SER A O 1
ATOM 674 N N . VAL A 1 87 ? 30.508 5.763 -38.531 1.00 97.19 87 VAL A N 1
ATOM 675 C CA . VAL A 1 87 ? 29.047 5.879 -38.397 1.00 97.19 87 VAL A CA 1
ATOM 676 C C . VAL A 1 87 ? 28.418 4.518 -38.094 1.00 97.19 87 VAL A C 1
ATOM 678 O O . VAL A 1 87 ? 27.595 4.417 -37.185 1.00 97.19 87 VAL A O 1
ATOM 681 N N . LEU A 1 88 ? 28.829 3.456 -38.794 1.00 97.12 88 LEU A N 1
ATOM 682 C CA . LEU A 1 88 ? 28.321 2.102 -38.552 1.00 97.12 88 LEU A CA 1
ATOM 683 C C . LEU A 1 88 ? 28.640 1.611 -37.135 1.00 97.12 88 LEU A C 1
ATOM 685 O O . LEU A 1 88 ? 27.766 1.055 -36.469 1.00 97.12 88 LEU A O 1
ATOM 689 N N . VAL A 1 89 ? 29.859 1.853 -36.647 1.00 97.50 89 VAL A N 1
ATOM 690 C CA . VAL A 1 89 ? 30.256 1.507 -35.274 1.00 97.50 89 VAL A CA 1
ATOM 691 C C . VAL A 1 89 ? 29.451 2.311 -34.252 1.00 97.50 89 VAL A C 1
ATOM 693 O O . VAL A 1 89 ? 28.959 1.733 -33.283 1.00 97.50 89 VAL A O 1
ATOM 696 N N . ALA A 1 90 ? 29.261 3.615 -34.472 1.00 97.00 90 ALA A N 1
ATOM 697 C CA . ALA A 1 90 ? 28.474 4.466 -33.579 1.00 97.00 90 ALA A CA 1
ATOM 698 C C . ALA A 1 90 ? 27.010 4.004 -33.486 1.00 97.00 90 ALA A C 1
ATOM 700 O O . ALA A 1 90 ? 26.470 3.870 -32.386 1.00 97.00 90 ALA A O 1
ATOM 701 N N . VAL A 1 91 ? 26.381 3.691 -34.624 1.00 97.19 91 VAL A N 1
ATOM 702 C CA . VAL A 1 91 ? 25.014 3.150 -34.670 1.00 97.19 91 VAL A CA 1
ATOM 703 C C . VAL A 1 91 ? 24.950 1.774 -34.004 1.00 97.19 91 VAL A C 1
ATOM 705 O O . VAL A 1 91 ? 24.053 1.525 -33.199 1.00 97.19 91 VAL A O 1
ATOM 708 N N . GLY A 1 92 ? 25.921 0.897 -34.271 1.00 96.56 92 GLY A N 1
ATOM 709 C CA . GLY A 1 92 ? 26.009 -0.421 -33.643 1.00 96.56 92 GLY A CA 1
ATOM 710 C C . GLY A 1 92 ? 26.092 -0.337 -32.117 1.00 96.56 92 GLY A C 1
ATOM 711 O O . GLY A 1 92 ? 25.316 -0.990 -31.419 1.00 96.56 92 GLY A O 1
ATOM 712 N N . LEU A 1 93 ? 26.968 0.522 -31.588 1.00 96.62 93 LEU A N 1
ATOM 713 C CA . LEU A 1 93 ? 27.090 0.765 -30.148 1.00 96.62 93 LEU A CA 1
ATOM 714 C C . LEU A 1 93 ? 25.806 1.349 -29.549 1.00 96.62 93 LEU A C 1
ATOM 716 O O . LEU A 1 93 ? 25.372 0.892 -28.492 1.00 96.62 93 LEU A O 1
ATOM 720 N N . ALA A 1 94 ? 25.163 2.305 -30.224 1.00 95.31 94 ALA A N 1
ATOM 721 C CA . ALA A 1 94 ? 23.902 2.881 -29.762 1.00 95.31 94 ALA A CA 1
ATOM 722 C C . ALA A 1 94 ? 22.793 1.819 -29.646 1.00 95.31 94 ALA A C 1
ATOM 724 O O . ALA A 1 94 ? 22.084 1.767 -28.638 1.00 95.31 94 ALA A O 1
ATOM 725 N N . LEU A 1 95 ? 22.675 0.928 -30.635 1.00 94.88 95 LEU A N 1
ATOM 726 C CA . LEU A 1 95 ? 21.701 -0.166 -30.617 1.00 94.88 95 LEU A CA 1
ATOM 727 C C . LEU A 1 95 ? 22.009 -1.201 -29.526 1.00 94.88 95 LEU A C 1
ATOM 729 O O . LEU A 1 95 ? 21.089 -1.663 -28.846 1.00 94.88 95 LEU A O 1
ATOM 733 N N . LEU A 1 96 ? 23.288 -1.528 -29.312 1.00 95.25 96 LEU A N 1
ATOM 734 C CA . LEU A 1 96 ? 23.717 -2.429 -28.240 1.00 95.25 96 LEU A CA 1
ATOM 735 C C . LEU A 1 96 ? 23.397 -1.857 -26.857 1.00 95.25 96 LEU A C 1
ATOM 737 O O . LEU A 1 96 ? 22.832 -2.567 -26.024 1.00 95.25 96 LEU A O 1
ATOM 741 N N . LEU A 1 97 ? 23.699 -0.577 -26.620 1.00 94.06 97 LEU A N 1
ATOM 742 C CA . LEU A 1 97 ? 23.389 0.098 -25.358 1.00 94.06 97 LEU A CA 1
ATOM 743 C C . LEU A 1 97 ? 21.880 0.167 -25.117 1.00 94.06 97 LEU A C 1
ATOM 745 O O . LEU A 1 97 ? 21.421 -0.166 -24.025 1.00 94.06 97 LEU A O 1
ATOM 749 N N . LEU A 1 98 ? 21.094 0.518 -26.140 1.00 91.56 98 LEU A N 1
ATOM 750 C CA . LEU A 1 98 ? 19.637 0.566 -26.031 1.00 91.56 98 LEU A CA 1
ATOM 751 C C . LEU A 1 98 ? 19.049 -0.818 -25.712 1.00 91.56 98 LEU A C 1
ATOM 753 O O . LEU A 1 98 ? 18.161 -0.939 -24.866 1.00 91.56 98 LEU A O 1
ATOM 757 N N . GLY A 1 99 ? 19.569 -1.873 -26.344 1.00 90.12 99 GLY A N 1
ATOM 758 C CA . GLY A 1 99 ? 19.200 -3.255 -26.043 1.00 90.12 99 GLY A CA 1
ATOM 759 C C . GLY A 1 99 ? 19.590 -3.678 -24.624 1.00 90.12 99 GLY A C 1
ATOM 760 O O . GLY A 1 99 ? 18.786 -4.294 -23.921 1.00 90.12 99 GLY A O 1
ATOM 761 N N . HIS A 1 100 ? 20.793 -3.311 -24.175 1.00 91.50 100 HIS A N 1
ATOM 762 C CA . HIS A 1 100 ? 21.293 -3.637 -22.841 1.00 91.50 100 HIS A CA 1
ATOM 763 C C . HIS A 1 100 ? 20.469 -2.954 -21.740 1.00 91.50 100 HIS A C 1
ATOM 765 O O . HIS A 1 100 ? 20.013 -3.621 -20.811 1.00 91.50 100 HIS A O 1
ATOM 771 N N . VAL A 1 101 ? 20.182 -1.656 -21.888 1.00 91.94 101 VAL A N 1
ATOM 772 C CA . VAL A 1 101 ? 19.340 -0.886 -20.958 1.00 91.94 101 VAL A CA 1
ATOM 773 C C . VAL A 1 101 ? 17.924 -1.457 -20.895 1.00 91.94 101 VAL A C 1
ATOM 775 O O . VAL A 1 101 ? 17.409 -1.697 -19.806 1.00 91.94 101 VAL A O 1
ATOM 778 N N . ARG A 1 102 ? 17.306 -1.769 -22.042 1.00 90.38 102 ARG A N 1
ATOM 779 C CA . ARG A 1 102 ? 15.977 -2.412 -22.081 1.00 90.38 102 ARG A CA 1
ATOM 780 C C . ARG A 1 102 ? 15.959 -3.773 -21.387 1.00 90.38 102 ARG A C 1
ATOM 782 O O . ARG A 1 102 ? 14.944 -4.154 -20.807 1.00 90.38 102 ARG A O 1
ATOM 789 N N . ARG A 1 103 ? 17.061 -4.525 -21.437 1.00 89.19 103 ARG A N 1
ATOM 790 C CA . ARG A 1 103 ? 17.179 -5.815 -20.745 1.00 89.19 103 ARG A CA 1
ATOM 791 C C . ARG A 1 103 ? 17.327 -5.645 -19.232 1.00 89.19 103 ARG A C 1
ATOM 793 O O . ARG A 1 103 ? 16.694 -6.395 -18.503 1.00 89.19 103 ARG A O 1
ATOM 800 N N . LEU A 1 104 ? 18.106 -4.662 -18.775 1.00 91.00 104 LEU A N 1
ATOM 801 C CA . LEU A 1 104 ? 18.262 -4.342 -17.348 1.00 91.00 104 LEU A CA 1
ATOM 802 C C . LEU A 1 104 ? 16.974 -3.790 -16.731 1.00 91.00 104 LEU A C 1
ATOM 804 O O . LEU A 1 104 ? 16.618 -4.137 -15.609 1.00 91.00 104 LEU A O 1
ATOM 808 N N . LEU A 1 105 ? 16.250 -2.953 -17.471 1.00 92.62 105 LEU A N 1
ATOM 809 C CA . LEU A 1 105 ? 14.962 -2.433 -17.021 1.00 92.62 105 LEU A CA 1
ATOM 810 C C . LEU A 1 105 ? 13.868 -3.502 -17.077 1.00 92.62 105 LEU A C 1
ATOM 812 O O . LEU A 1 105 ? 12.957 -3.466 -16.262 1.00 92.62 105 LEU A O 1
ATOM 816 N N . GLY A 1 106 ? 13.978 -4.478 -17.984 1.00 90.31 106 GLY A N 1
ATOM 817 C CA . GLY A 1 106 ? 12.969 -5.523 -18.187 1.00 90.31 106 GLY A CA 1
ATOM 818 C C . GLY A 1 106 ? 11.859 -5.117 -19.160 1.00 90.31 106 GLY A C 1
ATOM 819 O O . GLY A 1 106 ? 10.966 -5.913 -19.441 1.00 90.31 106 GLY A O 1
ATOM 820 N N . GLY A 1 107 ? 11.934 -3.912 -19.732 1.00 88.88 107 GLY A N 1
ATOM 821 C CA . GLY A 1 107 ? 10.892 -3.322 -20.568 1.00 88.88 107 GLY A CA 1
ATOM 822 C C . GLY A 1 107 ? 11.285 -1.960 -21.142 1.00 88.88 107 GLY A C 1
ATOM 823 O O . GLY A 1 107 ? 12.472 -1.644 -21.277 1.00 88.88 107 GLY A O 1
ATOM 824 N N . ASP A 1 108 ? 10.279 -1.170 -21.509 1.00 90.19 108 ASP A N 1
ATOM 825 C CA . ASP A 1 108 ? 10.448 0.215 -21.955 1.00 90.19 108 ASP A CA 1
ATOM 826 C C . ASP A 1 108 ? 10.764 1.133 -20.750 1.00 90.19 108 ASP A C 1
ATOM 828 O O . ASP A 1 108 ? 10.025 1.109 -19.760 1.00 90.19 108 ASP A O 1
ATOM 832 N N . PRO A 1 109 ? 11.825 1.965 -20.801 1.00 89.94 109 PRO A N 1
ATOM 833 C CA . PRO A 1 109 ? 12.094 2.974 -19.775 1.00 89.94 109 PRO A CA 1
ATOM 834 C C . PRO A 1 109 ? 10.891 3.852 -19.405 1.00 89.94 109 PRO A C 1
ATOM 836 O O . PRO A 1 109 ? 10.704 4.165 -18.228 1.00 89.94 109 PRO A O 1
ATOM 839 N N . ALA A 1 110 ? 10.063 4.235 -20.382 1.00 91.44 110 ALA A N 1
ATOM 840 C CA . ALA A 1 110 ? 8.892 5.071 -20.122 1.00 91.44 110 ALA A CA 1
ATOM 841 C C . ALA A 1 110 ? 7.827 4.326 -19.300 1.00 91.44 110 ALA A C 1
ATOM 843 O O . ALA A 1 110 ? 7.169 4.911 -18.440 1.00 91.44 110 ALA A O 1
ATOM 844 N N . GLU A 1 111 ? 7.675 3.023 -19.530 1.00 90.31 111 GLU A N 1
ATOM 845 C CA . GLU A 1 111 ? 6.775 2.165 -18.763 1.00 90.31 111 GLU A CA 1
ATOM 846 C C . GLU A 1 111 ? 7.261 1.993 -17.324 1.00 90.31 111 GLU A C 1
ATOM 848 O O . GLU A 1 111 ? 6.485 2.216 -16.397 1.00 90.31 111 GLU A O 1
ATOM 853 N N . ALA A 1 112 ? 8.553 1.710 -17.129 1.00 91.50 112 ALA A N 1
ATOM 854 C CA . ALA A 1 112 ? 9.145 1.611 -15.796 1.00 91.50 112 ALA A CA 1
ATOM 855 C C . ALA A 1 112 ? 8.940 2.901 -14.983 1.00 91.50 112 ALA A C 1
ATOM 857 O O . ALA A 1 112 ? 8.520 2.842 -13.829 1.00 91.50 112 ALA A O 1
ATOM 858 N N . ALA A 1 113 ? 9.157 4.071 -15.594 1.00 93.25 113 ALA A N 1
ATOM 859 C CA . ALA A 1 113 ? 8.941 5.357 -14.933 1.00 93.25 113 ALA A CA 1
ATOM 860 C C . ALA A 1 113 ? 7.473 5.584 -14.526 1.00 93.25 113 ALA A C 1
ATOM 862 O O . ALA A 1 113 ? 7.211 6.105 -13.440 1.00 93.25 113 ALA A O 1
ATOM 863 N N . ARG A 1 114 ? 6.511 5.177 -15.369 1.00 92.50 114 ARG A N 1
ATOM 864 C CA . ARG A 1 114 ? 5.077 5.256 -15.041 1.00 92.50 114 ARG A CA 1
ATOM 865 C C . ARG A 1 114 ? 4.710 4.344 -13.876 1.00 92.50 114 ARG A C 1
ATOM 867 O O . ARG A 1 114 ? 4.036 4.799 -12.959 1.00 92.50 114 ARG A O 1
ATOM 874 N N . LEU A 1 115 ? 5.188 3.101 -13.882 1.00 92.44 115 LEU A N 1
ATOM 875 C CA . LEU A 1 115 ? 4.912 2.133 -12.817 1.00 92.44 115 LEU A CA 1
ATOM 876 C C . LEU A 1 115 ? 5.481 2.585 -11.469 1.00 92.44 115 LEU A C 1
ATOM 878 O O . LEU A 1 115 ? 4.796 2.508 -10.454 1.00 92.44 115 LEU A O 1
ATOM 882 N N . VAL A 1 116 ? 6.708 3.117 -11.458 1.00 93.88 116 VAL A N 1
ATOM 883 C CA . VAL A 1 116 ? 7.301 3.704 -10.245 1.00 93.88 116 VAL A CA 1
ATOM 884 C C . VAL A 1 116 ? 6.433 4.838 -9.711 1.00 93.88 116 VAL A C 1
ATOM 886 O O . VAL A 1 116 ? 6.201 4.909 -8.507 1.00 93.88 116 VAL A O 1
ATOM 889 N N . ARG A 1 117 ? 5.938 5.714 -10.592 1.00 94.88 117 ARG A N 1
ATOM 890 C CA . ARG A 1 117 ? 5.094 6.842 -10.190 1.00 94.88 117 ARG A CA 1
ATOM 891 C C . ARG A 1 117 ? 3.760 6.385 -9.603 1.00 94.88 117 ARG A C 1
ATOM 893 O O . ARG A 1 117 ? 3.402 6.874 -8.543 1.00 94.88 117 ARG A O 1
ATOM 900 N N . GLN A 1 118 ? 3.094 5.410 -10.222 1.00 93.38 118 GLN A N 1
ATOM 901 C CA . GLN A 1 118 ? 1.858 4.826 -9.685 1.00 93.38 118 GLN A CA 1
ATOM 902 C C . GLN A 1 118 ? 2.068 4.258 -8.279 1.00 93.38 118 GLN A C 1
ATOM 904 O O . GLN A 1 118 ? 1.332 4.597 -7.357 1.00 93.38 118 GLN A O 1
ATOM 909 N N . VAL A 1 119 ? 3.127 3.464 -8.084 1.00 93.50 119 VAL A N 1
ATOM 910 C CA . VAL A 1 119 ? 3.440 2.902 -6.763 1.00 93.50 119 VAL A CA 1
ATOM 911 C C . VAL A 1 119 ? 3.772 4.002 -5.748 1.00 93.50 119 VAL A C 1
ATOM 913 O O . VAL A 1 119 ? 3.337 3.916 -4.602 1.00 93.50 119 VAL A O 1
ATOM 916 N N . ALA A 1 120 ? 4.494 5.051 -6.153 1.00 94.00 120 ALA A N 1
ATOM 917 C CA . ALA A 1 120 ? 4.807 6.193 -5.292 1.00 94.00 120 ALA A CA 1
ATOM 918 C C . ALA A 1 120 ? 3.565 7.021 -4.909 1.00 94.00 120 ALA A C 1
ATOM 920 O O . ALA A 1 120 ? 3.508 7.560 -3.808 1.00 94.00 120 ALA A O 1
ATOM 921 N N . GLU A 1 121 ? 2.566 7.092 -5.787 1.00 95.56 121 GLU A N 1
ATOM 922 C CA . GLU A 1 121 ? 1.261 7.719 -5.530 1.00 95.56 121 GLU A CA 1
ATOM 923 C C . GLU A 1 121 ? 0.330 6.821 -4.690 1.00 95.56 121 GLU A C 1
ATOM 925 O O . GLU A 1 121 ? -0.774 7.229 -4.336 1.00 95.56 121 GLU A O 1
ATOM 930 N N . GLY A 1 122 ? 0.771 5.608 -4.337 1.00 93.81 122 GLY A N 1
ATOM 931 C CA . GLY A 1 122 ? -0.016 4.633 -3.580 1.00 93.81 122 GLY A CA 1
ATOM 932 C C . GLY A 1 122 ? -1.006 3.839 -4.434 1.00 93.81 122 GLY A C 1
ATOM 933 O O . GLY A 1 122 ? -1.755 3.021 -3.896 1.00 93.81 122 GLY A O 1
ATOM 934 N N . ASP A 1 123 ? -0.996 4.023 -5.757 1.00 94.94 123 ASP A N 1
ATOM 935 C CA . ASP A 1 123 ? -1.767 3.197 -6.677 1.00 94.94 123 ASP A CA 1
ATOM 936 C C . ASP A 1 123 ? -1.073 1.846 -6.879 1.00 94.94 123 ASP A C 1
ATOM 938 O O . ASP A 1 123 ? -0.195 1.643 -7.722 1.00 94.94 123 ASP A O 1
ATOM 942 N N . LEU A 1 124 ? -1.504 0.885 -6.068 1.00 94.56 124 LEU A N 1
ATOM 943 C CA . LEU A 1 124 ? -1.110 -0.509 -6.175 1.00 94.56 124 LEU A CA 1
ATOM 944 C C . LEU A 1 124 ? -2.141 -1.318 -6.966 1.00 94.56 124 LEU A C 1
ATOM 946 O O . LEU A 1 124 ? -2.193 -2.523 -6.781 1.00 94.56 124 LEU A O 1
ATOM 950 N N . SER A 1 125 ? -3.009 -0.737 -7.795 1.00 92.06 125 SER A N 1
ATOM 951 C CA . SER A 1 125 ? -4.029 -1.504 -8.533 1.00 92.06 125 SER A CA 1
ATOM 952 C C . SER A 1 125 ? -3.533 -2.034 -9.885 1.00 92.06 125 SER A C 1
ATOM 954 O O . SER A 1 125 ? -4.015 -3.064 -10.351 1.00 92.06 125 SER A O 1
ATOM 956 N N . GLY A 1 126 ? -2.519 -1.392 -10.474 1.00 87.75 126 GLY A N 1
ATOM 957 C CA . GLY A 1 126 ? -1.983 -1.746 -11.791 1.00 87.75 126 GLY A CA 1
ATOM 958 C C . GLY A 1 126 ? -1.361 -3.148 -11.878 1.00 87.75 126 GLY A C 1
ATOM 959 O O . GLY A 1 126 ? -0.745 -3.634 -10.926 1.00 87.75 126 GLY A O 1
ATOM 960 N N . ASP A 1 127 ? -1.492 -3.792 -13.039 1.00 88.44 127 ASP A N 1
ATOM 961 C CA . ASP A 1 127 ? -0.846 -5.073 -13.362 1.00 88.44 127 ASP A CA 1
ATOM 962 C C . ASP A 1 127 ? 0.573 -4.826 -13.900 1.00 88.44 127 ASP A C 1
ATOM 964 O O . ASP A 1 127 ? 0.744 -4.254 -14.979 1.00 88.44 127 ASP A O 1
ATOM 968 N N . ILE A 1 128 ? 1.598 -5.244 -13.152 1.00 91.50 128 ILE A N 1
ATOM 969 C CA . ILE A 1 128 ? 2.993 -5.165 -13.599 1.00 91.50 128 ILE A CA 1
ATOM 970 C C . ILE A 1 128 ? 3.350 -6.479 -14.293 1.00 91.50 128 ILE A C 1
ATOM 972 O O . ILE A 1 128 ? 3.665 -7.482 -13.650 1.00 91.50 128 ILE A O 1
ATOM 976 N N . ARG A 1 129 ? 3.336 -6.472 -15.629 1.00 89.44 129 ARG A N 1
ATOM 977 C CA . ARG A 1 129 ? 3.688 -7.647 -16.432 1.00 89.44 129 ARG A CA 1
ATOM 978 C C . ARG A 1 129 ? 5.206 -7.852 -16.445 1.00 89.44 129 ARG A C 1
ATOM 980 O O . ARG A 1 129 ? 5.936 -7.157 -17.146 1.00 89.44 129 ARG A O 1
ATOM 987 N N . VAL A 1 130 ? 5.679 -8.857 -15.716 1.00 92.06 130 VAL A N 1
ATOM 988 C CA . VAL A 1 130 ? 7.088 -9.278 -15.740 1.00 92.06 130 VAL A CA 1
ATOM 989 C C . VAL A 1 130 ? 7.308 -10.307 -16.851 1.00 92.06 130 VAL A C 1
ATOM 991 O O . VAL A 1 130 ? 6.469 -11.178 -17.089 1.00 92.06 130 VAL A O 1
ATOM 994 N N . ARG A 1 131 ? 8.443 -10.221 -17.552 1.00 87.88 131 ARG A N 1
ATOM 995 C CA . ARG A 1 131 ? 8.811 -11.209 -18.575 1.00 87.88 131 ARG A CA 1
ATOM 996 C C . ARG A 1 131 ? 9.025 -12.593 -17.939 1.00 87.88 131 ARG A C 1
ATOM 998 O O . ARG A 1 131 ? 9.610 -12.674 -16.860 1.00 87.88 131 ARG A O 1
ATOM 1005 N N . PRO A 1 132 ? 8.622 -13.695 -18.597 1.00 87.12 132 PRO A N 1
ATOM 1006 C CA . PRO A 1 132 ? 8.854 -15.037 -18.069 1.00 87.12 132 PRO A CA 1
ATOM 1007 C C . PRO A 1 132 ? 10.340 -15.287 -17.772 1.00 87.12 132 PRO A C 1
ATOM 1009 O O . PRO A 1 132 ? 11.194 -15.068 -18.630 1.00 87.12 132 PRO A O 1
ATOM 1012 N N . GLY A 1 133 ? 10.645 -15.738 -16.552 1.00 87.56 133 GLY A N 1
ATOM 1013 C CA . GLY A 1 133 ? 12.015 -16.013 -16.098 1.00 87.56 133 GLY A CA 1
ATOM 1014 C C . GLY A 1 133 ? 12.837 -14.780 -15.698 1.00 87.56 133 GLY A C 1
ATOM 1015 O O . GLY A 1 133 ? 13.992 -14.930 -15.301 1.00 87.56 133 GLY A O 1
ATOM 1016 N N . ASP A 1 134 ? 12.270 -13.574 -15.769 1.00 90.81 134 ASP A N 1
ATOM 1017 C CA . ASP A 1 134 ? 12.945 -12.352 -15.346 1.00 90.81 134 ASP A CA 1
ATOM 1018 C C . ASP A 1 134 ? 12.743 -12.095 -13.848 1.00 90.81 134 ASP A C 1
ATOM 1020 O O . ASP A 1 134 ? 11.632 -11.864 -13.378 1.00 90.81 134 ASP A O 1
ATOM 1024 N N . GLN A 1 135 ? 13.839 -12.154 -13.093 1.00 90.38 135 GLN A N 1
ATOM 1025 C CA . GLN A 1 135 ? 13.863 -11.914 -11.643 1.00 90.38 135 GLN A CA 1
ATOM 1026 C C . GLN A 1 135 ? 14.832 -10.799 -11.243 1.00 90.38 135 GLN A C 1
ATOM 1028 O O . GLN A 1 135 ? 14.968 -10.488 -10.064 1.00 90.38 135 GLN A O 1
ATOM 1033 N N . ARG A 1 136 ? 15.573 -10.246 -12.209 1.00 92.50 136 ARG A N 1
ATOM 1034 C CA . ARG A 1 136 ? 16.683 -9.319 -11.942 1.00 92.50 136 ARG A CA 1
ATOM 1035 C C . ARG A 1 136 ? 16.431 -7.930 -12.495 1.00 92.50 136 ARG A C 1
ATOM 1037 O O . ARG A 1 136 ? 17.148 -7.008 -12.116 1.00 92.50 136 ARG A O 1
ATOM 1044 N N . SER A 1 137 ? 15.471 -7.780 -13.404 1.00 95.06 137 SER A N 1
ATOM 1045 C CA . SER A 1 137 ? 15.158 -6.472 -13.946 1.00 95.06 137 SER A CA 1
ATOM 1046 C C . SER A 1 137 ? 14.502 -5.556 -12.922 1.00 95.06 137 SER A C 1
ATOM 1048 O O . SER A 1 137 ? 13.913 -5.995 -11.930 1.00 95.06 137 SER A O 1
ATOM 1050 N N . LEU A 1 138 ? 14.563 -4.256 -13.206 1.00 94.12 138 LEU A N 1
ATOM 1051 C CA . LEU A 1 138 ? 13.863 -3.257 -12.409 1.00 94.12 138 LEU A CA 1
ATOM 1052 C C . LEU A 1 138 ? 12.353 -3.539 -12.349 1.00 94.12 138 LEU A C 1
ATOM 1054 O O . LEU A 1 138 ? 11.770 -3.470 -11.273 1.00 94.12 138 LEU A O 1
ATOM 1058 N N . ILE A 1 139 ? 11.725 -3.900 -13.472 1.00 94.81 139 ILE A N 1
ATOM 1059 C CA . ILE A 1 139 ? 10.291 -4.229 -13.526 1.00 94.81 139 ILE A CA 1
ATOM 1060 C C . ILE A 1 139 ? 9.956 -5.437 -12.639 1.00 94.81 139 ILE A C 1
ATOM 1062 O O . ILE A 1 139 ? 8.958 -5.402 -11.918 1.00 94.81 139 ILE A O 1
ATOM 1066 N N . ALA A 1 140 ? 10.800 -6.476 -12.627 1.00 95.00 140 ALA A N 1
ATOM 1067 C CA . ALA A 1 140 ? 10.618 -7.627 -11.742 1.00 95.00 140 ALA A CA 1
ATOM 1068 C C . ALA A 1 140 ? 10.697 -7.231 -10.256 1.00 95.00 140 ALA A C 1
ATOM 1070 O O . ALA A 1 140 ? 9.853 -7.640 -9.455 1.00 95.00 140 ALA A O 1
ATOM 1071 N N . ALA A 1 141 ? 11.668 -6.387 -9.896 1.00 94.75 141 ALA A N 1
ATOM 1072 C CA . ALA A 1 141 ? 11.803 -5.862 -8.539 1.00 94.75 141 ALA A CA 1
ATOM 1073 C C . ALA A 1 141 ? 10.609 -4.975 -8.137 1.00 94.75 141 ALA A C 1
ATOM 1075 O O . ALA A 1 141 ? 10.101 -5.098 -7.022 1.00 94.75 141 ALA A O 1
ATOM 1076 N N . LEU A 1 142 ? 10.112 -4.132 -9.049 1.00 94.38 142 LEU A N 1
ATOM 1077 C CA . LEU A 1 142 ? 8.926 -3.300 -8.825 1.00 94.38 142 LEU A CA 1
ATOM 1078 C C . LEU A 1 142 ? 7.664 -4.139 -8.623 1.00 94.38 142 LEU A C 1
ATOM 1080 O O . LEU A 1 142 ? 6.873 -3.827 -7.737 1.00 94.38 142 LEU A O 1
ATOM 1084 N N . HIS A 1 143 ? 7.491 -5.222 -9.382 1.00 94.75 143 HIS A N 1
ATOM 1085 C CA . HIS A 1 143 ? 6.384 -6.157 -9.183 1.00 94.75 143 HIS A CA 1
ATOM 1086 C C . HIS A 1 143 ? 6.436 -6.817 -7.798 1.00 94.75 143 HIS A C 1
ATOM 1088 O O . HIS A 1 143 ? 5.432 -6.843 -7.086 1.00 94.75 143 HIS A O 1
ATOM 1094 N N . ALA A 1 144 ? 7.612 -7.292 -7.371 1.00 94.56 144 ALA A N 1
ATOM 1095 C CA . ALA A 1 144 ? 7.788 -7.859 -6.033 1.00 94.56 144 ALA A CA 1
ATOM 1096 C C . ALA A 1 144 ? 7.511 -6.826 -4.924 1.00 94.56 144 ALA A C 1
ATOM 1098 O O . ALA A 1 144 ? 6.828 -7.130 -3.944 1.00 94.56 144 ALA A O 1
ATOM 1099 N N . MET A 1 145 ? 7.984 -5.589 -5.102 1.00 95.19 145 MET A N 1
ATOM 1100 C CA . MET A 1 145 ? 7.715 -4.478 -4.188 1.00 95.19 145 MET A CA 1
ATOM 1101 C C . MET A 1 145 ? 6.216 -4.159 -4.114 1.00 95.19 145 MET A C 1
ATOM 1103 O O . MET A 1 145 ? 5.674 -4.043 -3.017 1.00 95.19 145 MET A O 1
ATOM 1107 N N . GLN A 1 146 ? 5.529 -4.083 -5.257 1.00 95.44 146 GLN A N 1
ATOM 1108 C CA . GLN A 1 146 ? 4.087 -3.843 -5.326 1.00 95.44 146 GLN A CA 1
ATOM 1109 C C . GLN A 1 146 ? 3.301 -4.944 -4.600 1.00 95.44 146 GLN A C 1
ATOM 1111 O O . GLN A 1 146 ? 2.391 -4.638 -3.833 1.00 95.44 146 GLN A O 1
ATOM 1116 N N . LEU A 1 147 ? 3.656 -6.218 -4.798 1.00 94.81 147 LEU A N 1
ATOM 1117 C CA . LEU A 1 147 ? 3.025 -7.345 -4.105 1.00 94.81 147 LEU A CA 1
ATOM 1118 C C . LEU A 1 147 ? 3.203 -7.268 -2.585 1.00 94.81 147 LEU A C 1
ATOM 1120 O O . LEU A 1 147 ? 2.229 -7.430 -1.850 1.00 94.81 147 LEU A O 1
ATOM 1124 N N . SER A 1 148 ? 4.418 -6.980 -2.117 1.00 96.19 148 SER A N 1
ATOM 1125 C CA . SER A 1 148 ? 4.702 -6.820 -0.687 1.00 96.19 148 SER A CA 1
ATOM 1126 C C . SER A 1 148 ? 3.905 -5.659 -0.083 1.00 96.19 148 SER A C 1
ATOM 1128 O O . SER A 1 148 ? 3.233 -5.819 0.936 1.00 96.19 148 SER A O 1
ATOM 1130 N N . LEU A 1 149 ? 3.872 -4.508 -0.764 1.00 96.50 149 LEU A N 1
ATOM 1131 C CA . LEU A 1 149 ? 3.081 -3.357 -0.329 1.00 96.50 149 LEU A CA 1
ATOM 1132 C C . LEU A 1 149 ? 1.578 -3.669 -0.295 1.00 96.50 149 LEU A C 1
ATOM 1134 O O . LEU A 1 149 ? 0.912 -3.303 0.670 1.00 96.50 149 LEU A O 1
ATOM 1138 N N . ARG A 1 150 ? 1.042 -4.399 -1.285 1.00 96.12 150 ARG A N 1
ATOM 1139 C CA . ARG A 1 150 ? -0.361 -4.857 -1.278 1.00 96.12 150 ARG A CA 1
ATOM 1140 C C . ARG A 1 150 ? -0.665 -5.724 -0.058 1.00 96.12 150 ARG A C 1
ATOM 1142 O O . ARG A 1 150 ? -1.712 -5.545 0.556 1.00 96.12 150 ARG A O 1
ATOM 1149 N N . GLN A 1 151 ? 0.233 -6.642 0.299 1.00 96.88 151 GLN A N 1
ATOM 1150 C CA . GLN A 1 151 ? 0.067 -7.495 1.479 1.00 96.88 151 GLN A CA 1
ATOM 1151 C C . GLN A 1 151 ? 0.076 -6.680 2.773 1.00 96.88 151 GLN A C 1
ATOM 1153 O O . GLN A 1 151 ? -0.801 -6.868 3.613 1.00 96.88 151 GLN A O 1
ATOM 1158 N N . VAL A 1 152 ? 1.018 -5.742 2.916 1.00 97.06 152 VAL A N 1
ATOM 1159 C CA . VAL A 1 152 ? 1.100 -4.866 4.095 1.00 97.06 152 VAL A CA 1
ATOM 1160 C C . VAL A 1 152 ? -0.159 -4.009 4.224 1.00 97.06 152 VAL A C 1
ATOM 1162 O O . VAL A 1 152 ? -0.796 -4.016 5.274 1.00 97.06 152 VAL A O 1
ATOM 1165 N N . VAL A 1 153 ? -0.565 -3.318 3.155 1.00 96.50 153 VAL A N 1
ATOM 1166 C CA . VAL A 1 153 ? -1.770 -2.470 3.155 1.00 96.50 153 VAL A CA 1
ATOM 1167 C C . VAL A 1 153 ? -3.031 -3.300 3.407 1.00 96.50 153 VAL A C 1
ATOM 1169 O O . VAL A 1 153 ? -3.890 -2.887 4.186 1.00 96.50 153 VAL A O 1
ATOM 1172 N N . GLY A 1 154 ? -3.133 -4.489 2.805 1.00 96.75 154 GLY A N 1
ATOM 1173 C CA . GLY A 1 154 ? -4.234 -5.423 3.044 1.00 96.75 154 GLY A CA 1
ATOM 1174 C C . GLY A 1 154 ? -4.317 -5.871 4.505 1.00 96.75 154 GLY A C 1
ATOM 1175 O O . GLY A 1 154 ? -5.393 -5.826 5.097 1.00 96.75 154 GLY A O 1
ATOM 1176 N N . GLY A 1 155 ? -3.180 -6.224 5.111 1.00 97.62 155 GLY A N 1
ATOM 1177 C CA . GLY A 1 155 ? -3.102 -6.595 6.525 1.00 97.62 155 GLY A CA 1
ATOM 1178 C C . GLY A 1 155 ? -3.477 -5.446 7.462 1.00 97.62 155 GLY A C 1
ATOM 1179 O O . GLY A 1 155 ? -4.243 -5.648 8.403 1.00 97.62 155 GLY A O 1
ATOM 1180 N N . VAL A 1 156 ? -3.010 -4.225 7.175 1.00 97.69 156 VAL A N 1
ATOM 1181 C CA . VAL A 1 156 ? -3.396 -3.022 7.933 1.00 97.69 156 VAL A CA 1
ATOM 1182 C C . VAL A 1 156 ? -4.903 -2.791 7.845 1.00 97.69 156 VAL A C 1
ATOM 1184 O O . VAL A 1 156 ? -5.544 -2.612 8.877 1.00 97.69 156 VAL A O 1
ATOM 1187 N N . ARG A 1 157 ? -5.490 -2.864 6.643 1.00 97.19 157 ARG A N 1
ATOM 1188 C CA . ARG A 1 157 ? -6.937 -2.700 6.446 1.00 97.19 157 ARG A CA 1
ATOM 1189 C C . ARG A 1 157 ? -7.743 -3.738 7.229 1.00 97.19 157 ARG A C 1
ATOM 1191 O O . ARG A 1 157 ? -8.670 -3.361 7.940 1.00 97.19 157 ARG A O 1
ATOM 1198 N N . GLN A 1 158 ? -7.373 -5.014 7.140 1.00 97.69 158 GLN A N 1
ATOM 1199 C CA . GLN A 1 158 ? -8.041 -6.087 7.881 1.00 97.69 158 GLN A CA 1
ATOM 1200 C C . GLN A 1 158 ? -7.931 -5.882 9.401 1.00 97.69 158 GLN A C 1
ATOM 1202 O O . GLN A 1 158 ? -8.896 -6.097 10.139 1.00 97.69 158 GLN A O 1
ATOM 1207 N N . GLY A 1 159 ? -6.768 -5.429 9.879 1.00 97.81 159 GLY A N 1
ATOM 1208 C CA . GLY A 1 159 ? -6.568 -5.063 11.279 1.00 97.81 159 GLY A CA 1
ATOM 1209 C C . GLY A 1 159 ? -7.475 -3.908 11.709 1.00 97.81 159 GLY A C 1
ATOM 1210 O O . GLY A 1 159 ? -8.137 -4.002 12.739 1.00 97.81 159 GLY A O 1
ATOM 1211 N N . SER A 1 160 ? -7.573 -2.850 10.901 1.00 97.94 160 SER A N 1
ATOM 1212 C CA . SER A 1 160 ? -8.462 -1.712 11.165 1.00 97.94 160 SER A CA 1
ATOM 1213 C C . SER A 1 160 ? -9.942 -2.101 11.177 1.00 97.94 160 SER A C 1
ATOM 1215 O O . SER A 1 160 ? -10.667 -1.660 12.065 1.00 97.94 160 SER A O 1
ATOM 1217 N N . GLU A 1 161 ? -10.391 -2.952 10.250 1.00 98.00 161 GLU A N 1
ATOM 1218 C CA . GLU A 1 161 ? -11.761 -3.491 10.237 1.00 98.00 161 GLU A CA 1
ATOM 1219 C C . GLU A 1 161 ? -12.047 -4.311 11.510 1.00 98.00 161 GLU A C 1
ATOM 1221 O O . GLU A 1 161 ? -13.103 -4.163 12.128 1.00 98.00 161 GLU A O 1
ATOM 1226 N N . SER A 1 162 ? -11.072 -5.105 11.967 1.00 97.69 162 SER A N 1
ATOM 1227 C CA . SER A 1 162 ? -11.180 -5.880 13.212 1.00 97.69 162 SER A CA 1
ATOM 1228 C C . SER A 1 162 ? -11.276 -4.977 14.448 1.00 97.69 162 SER A C 1
ATOM 1230 O O . SER A 1 162 ? -12.123 -5.204 15.312 1.00 97.69 162 SER A O 1
ATOM 1232 N N . VAL A 1 163 ? -10.454 -3.922 14.519 1.00 97.88 163 VAL A N 1
ATOM 1233 C CA . VAL A 1 163 ? -10.509 -2.922 15.600 1.00 97.88 163 VAL A CA 1
ATOM 1234 C C . VAL A 1 163 ? -11.850 -2.193 15.593 1.00 97.88 163 VAL A C 1
ATOM 1236 O O . VAL A 1 163 ? -12.473 -2.082 16.644 1.00 97.88 163 VAL A O 1
ATOM 1239 N N . ALA A 1 164 ? -12.335 -1.757 14.428 1.00 98.12 164 ALA A N 1
ATOM 1240 C CA . ALA A 1 164 ? -13.628 -1.087 14.309 1.00 98.12 164 ALA A CA 1
ATOM 1241 C C . ALA A 1 164 ? -14.782 -1.974 14.812 1.00 98.12 164 ALA A C 1
ATOM 1243 O O . ALA A 1 164 ? -15.630 -1.511 15.576 1.00 98.12 164 ALA A O 1
ATOM 1244 N N . SER A 1 165 ? -14.778 -3.262 14.448 1.00 98.06 165 SER A N 1
ATOM 1245 C CA . SER A 1 165 ? -15.757 -4.236 14.943 1.00 98.06 165 SER A CA 1
ATOM 1246 C C . SER A 1 165 ? -15.671 -4.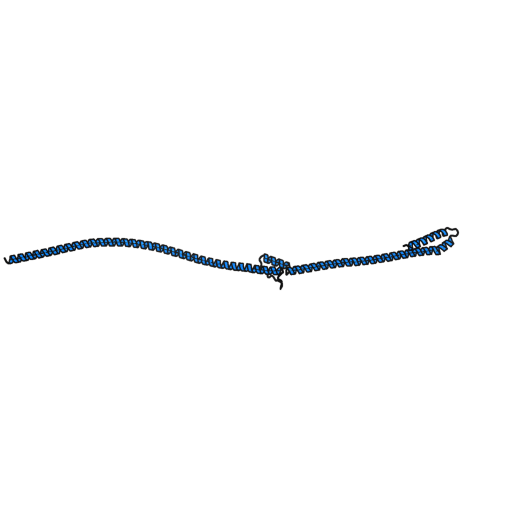421 16.462 1.00 98.06 165 SER A C 1
ATOM 1248 O O . SER A 1 165 ? -16.694 -4.383 17.144 1.00 98.06 165 SER A O 1
ATOM 1250 N N . ALA A 1 166 ? -14.464 -4.590 17.011 1.00 97.88 166 ALA A N 1
ATOM 1251 C CA . ALA A 1 166 ? -14.265 -4.743 18.452 1.00 97.88 166 ALA A CA 1
ATOM 1252 C C . ALA A 1 166 ? -14.710 -3.490 19.225 1.00 97.88 166 ALA A C 1
ATOM 1254 O O . ALA A 1 166 ? -15.377 -3.596 20.252 1.00 97.88 166 ALA A O 1
ATOM 1255 N N . SER A 1 167 ? -14.410 -2.294 18.713 1.00 98.25 167 SER A N 1
ATOM 1256 C CA . SER A 1 167 ? -14.870 -1.032 19.296 1.00 98.25 167 SER A CA 1
ATOM 1257 C C . SER A 1 167 ? -16.395 -0.913 19.289 1.00 98.25 167 SER A C 1
ATOM 1259 O O . SER A 1 167 ? -16.965 -0.479 20.288 1.00 98.25 167 SER A O 1
ATOM 1261 N N . ALA A 1 168 ? -17.070 -1.342 18.218 1.00 98.06 168 ALA A N 1
ATOM 1262 C CA . ALA A 1 168 ? -18.532 -1.370 18.172 1.00 98.06 168 ALA A CA 1
ATOM 1263 C C . ALA A 1 168 ? -19.122 -2.339 19.214 1.00 98.06 168 ALA A C 1
ATOM 1265 O O . ALA A 1 168 ? -20.092 -2.003 19.892 1.00 98.06 168 ALA A O 1
ATOM 1266 N N . GLN A 1 169 ? -18.508 -3.512 19.399 1.00 98.12 169 GLN A N 1
ATOM 1267 C CA . GLN A 1 169 ? -18.905 -4.467 20.440 1.00 98.12 169 GLN A CA 1
ATOM 1268 C C . GLN A 1 169 ? -18.706 -3.906 21.853 1.00 98.12 169 GLN A C 1
ATOM 1270 O O . GLN A 1 169 ? -19.599 -4.041 22.687 1.00 98.12 169 GLN A O 1
ATOM 1275 N N . ILE A 1 170 ? -17.579 -3.234 22.113 1.00 98.00 170 ILE A N 1
ATOM 1276 C CA . ILE A 1 170 ? -17.319 -2.561 23.394 1.00 98.00 170 ILE A CA 1
ATOM 1277 C C . ILE A 1 170 ? -18.361 -1.472 23.650 1.00 98.00 170 ILE A C 1
ATOM 1279 O O . ILE A 1 170 ? -18.896 -1.398 24.751 1.00 98.00 170 ILE A O 1
ATOM 1283 N N . ALA A 1 171 ? -18.684 -0.649 22.649 1.00 97.69 171 ALA A N 1
ATOM 1284 C CA . ALA A 1 171 ? -19.678 0.411 22.793 1.00 97.69 171 ALA A CA 1
ATOM 1285 C C . ALA A 1 171 ? -21.065 -0.147 23.158 1.00 97.69 171 ALA A C 1
ATOM 1287 O O . ALA A 1 171 ? -21.706 0.364 24.076 1.00 97.69 171 ALA A O 1
ATOM 1288 N N . MET A 1 172 ? -21.498 -1.230 22.500 1.00 97.69 172 MET A N 1
ATOM 1289 C CA . MET A 1 172 ? -22.746 -1.920 22.850 1.00 97.69 172 MET A CA 1
ATOM 1290 C C . MET A 1 172 ? -22.702 -2.492 24.272 1.00 97.69 172 MET A C 1
ATOM 1292 O O . MET A 1 172 ? -23.632 -2.274 25.044 1.00 97.69 172 MET A O 1
ATOM 1296 N N . GLY A 1 173 ? -21.611 -3.170 24.642 1.00 98.25 173 GLY A N 1
ATOM 1297 C CA . GLY A 1 173 ? -21.445 -3.721 25.989 1.00 98.25 173 GLY A CA 1
ATOM 1298 C C . GLY A 1 173 ? -21.429 -2.647 27.078 1.00 98.25 173 GLY A C 1
ATOM 1299 O O . GLY A 1 173 ? -21.989 -2.844 28.151 1.00 98.25 173 GLY A O 1
ATOM 1300 N N . ASN A 1 174 ? -20.845 -1.482 26.796 1.00 97.81 174 ASN A N 1
ATOM 1301 C CA . ASN A 1 174 ? -20.833 -0.361 27.728 1.00 97.81 174 ASN A CA 1
ATOM 1302 C C . ASN A 1 174 ? -22.228 0.263 27.897 1.00 97.81 174 ASN A C 1
ATOM 1304 O O . ASN A 1 174 ? -22.577 0.674 28.999 1.00 97.81 174 ASN A O 1
ATOM 1308 N N . SER A 1 175 ? -23.037 0.300 26.832 1.00 97.19 175 SER A N 1
ATOM 1309 C CA . SER A 1 175 ? -24.435 0.742 26.912 1.00 97.19 175 SER A CA 1
ATOM 1310 C C . SER A 1 175 ? -25.279 -0.199 27.777 1.00 97.19 175 SER A C 1
ATOM 1312 O O . SER A 1 175 ? -26.014 0.279 28.636 1.00 97.19 175 SER A O 1
ATOM 1314 N N . ASP A 1 176 ? -25.144 -1.518 27.593 1.00 98.06 176 ASP A N 1
ATOM 1315 C CA . ASP A 1 176 ? -25.823 -2.526 28.425 1.00 98.06 176 ASP A CA 1
ATOM 1316 C C . ASP A 1 176 ? -25.400 -2.420 29.898 1.00 98.06 176 ASP A C 1
ATOM 1318 O O . ASP A 1 176 ? -26.234 -2.390 30.803 1.00 98.06 176 ASP A O 1
ATOM 1322 N N . LEU A 1 177 ? -24.095 -2.279 30.151 1.00 98.06 177 LEU A N 1
ATOM 1323 C CA . LEU A 1 177 ? -23.573 -2.116 31.506 1.00 98.06 177 LEU A CA 1
ATOM 1324 C C . LEU A 1 177 ? -24.084 -0.833 32.175 1.00 98.06 177 LEU A C 1
ATOM 1326 O O . LEU A 1 177 ? -24.417 -0.861 33.360 1.00 98.06 177 LEU A O 1
ATOM 1330 N N . SER A 1 178 ? -24.146 0.277 31.433 1.00 98.19 178 SER A N 1
ATOM 1331 C CA . SER A 1 178 ? -24.695 1.544 31.927 1.00 98.19 178 SER A CA 1
ATOM 1332 C C . SER A 1 178 ? -26.161 1.383 32.316 1.00 98.19 178 SER A C 1
ATOM 1334 O O . SER A 1 178 ? -26.524 1.722 33.438 1.00 98.19 178 SER A O 1
ATOM 1336 N N . GLN A 1 179 ? -26.975 0.778 31.444 1.00 98.19 179 GLN A N 1
ATOM 1337 C CA . GLN A 1 179 ? -28.387 0.517 31.722 1.00 98.19 179 GLN A CA 1
ATOM 1338 C C . GLN A 1 179 ? -28.566 -0.343 32.979 1.00 98.19 179 GLN A C 1
ATOM 1340 O O . GLN A 1 179 ? -29.324 0.010 33.878 1.00 98.19 179 GLN A O 1
ATOM 1345 N N . ARG A 1 180 ? -27.818 -1.444 33.098 1.00 97.69 180 ARG A N 1
ATOM 1346 C CA . ARG A 1 180 ? -27.882 -2.315 34.281 1.00 97.69 180 ARG A CA 1
ATOM 1347 C C . ARG A 1 180 ? -27.431 -1.610 35.556 1.00 97.69 180 ARG A C 1
ATOM 1349 O O . ARG A 1 180 ? -27.941 -1.904 36.633 1.00 97.69 180 ARG A O 1
ATOM 1356 N N . THR A 1 181 ? -26.473 -0.694 35.445 1.00 98.06 181 THR A N 1
ATOM 1357 C CA . THR A 1 181 ? -25.998 0.112 36.574 1.00 98.06 181 THR A CA 1
ATOM 1358 C C . THR A 1 181 ? -27.065 1.119 37.012 1.00 98.06 181 THR A C 1
ATOM 1360 O O . THR A 1 181 ? -27.270 1.289 38.212 1.00 98.06 181 THR A O 1
ATOM 1363 N N . GLU A 1 182 ? -27.790 1.734 36.073 1.00 97.94 182 GLU A N 1
ATOM 1364 C CA . GLU A 1 182 ? -28.949 2.593 36.361 1.00 97.94 182 GLU A CA 1
ATOM 1365 C C . GLU A 1 182 ? -30.090 1.806 37.026 1.00 97.94 182 GLU A C 1
ATOM 1367 O O . GLU A 1 182 ? -30.620 2.233 38.053 1.00 97.94 182 GLU A O 1
ATOM 1372 N N . GLU A 1 183 ? -30.418 0.617 36.514 1.00 97.88 183 GLU A N 1
ATOM 1373 C CA . GLU A 1 183 ? -31.414 -0.280 37.118 1.00 97.88 183 GLU A CA 1
ATOM 1374 C C . GLU A 1 183 ? -31.018 -0.688 38.544 1.00 97.88 183 GLU A C 1
ATOM 1376 O O . GLU A 1 183 ? -31.837 -0.665 39.466 1.00 97.88 183 GLU A O 1
ATOM 1381 N N . GLN A 1 184 ? -29.744 -1.025 38.754 1.00 97.31 184 GLN A N 1
ATOM 1382 C CA . GLN A 1 184 ? -29.230 -1.418 40.062 1.00 97.31 184 GLN A CA 1
ATOM 1383 C C . GLN A 1 184 ? -29.214 -0.246 41.053 1.00 97.31 184 GLN A C 1
ATOM 1385 O O . GLN A 1 184 ? -29.520 -0.442 42.231 1.00 97.31 184 GLN A O 1
ATOM 1390 N N . ALA A 1 185 ? -28.900 0.967 40.591 1.00 97.94 185 ALA A N 1
ATOM 1391 C CA . ALA A 1 185 ? -29.003 2.176 41.401 1.00 97.94 185 ALA A CA 1
ATOM 1392 C C . ALA A 1 185 ? -30.455 2.421 41.840 1.00 97.94 185 ALA A C 1
ATOM 1394 O O . ALA A 1 185 ? -30.704 2.619 43.028 1.00 97.94 185 ALA A O 1
ATOM 1395 N N . SER A 1 186 ? -31.419 2.295 40.923 1.00 97.44 186 SER A N 1
ATOM 1396 C CA . SER A 1 186 ? -32.846 2.428 41.239 1.00 97.44 186 SER A CA 1
ATOM 1397 C C . SER A 1 186 ? -33.326 1.370 42.246 1.00 97.44 186 SER A C 1
ATOM 1399 O O . SER A 1 186 ? -34.023 1.688 43.211 1.00 97.44 186 SER A O 1
ATOM 1401 N N . ALA A 1 187 ? -32.890 0.114 42.098 1.00 96.94 187 ALA A N 1
ATOM 1402 C CA . ALA A 1 187 ? -33.207 -0.946 43.056 1.00 96.94 187 ALA A CA 1
ATOM 1403 C C . ALA A 1 187 ? -32.625 -0.670 44.457 1.00 96.94 187 ALA A C 1
ATOM 1405 O O . ALA A 1 187 ? -33.261 -0.969 45.475 1.00 96.94 187 ALA A O 1
ATOM 1406 N N . LEU A 1 188 ? -31.426 -0.081 44.528 1.00 97.25 188 LEU A N 1
ATOM 1407 C CA . LEU A 1 188 ? -30.814 0.340 45.789 1.00 97.25 188 LEU A CA 1
ATOM 1408 C C . LEU A 1 188 ? -31.571 1.508 46.431 1.00 97.25 188 LEU A C 1
ATOM 1410 O O . LEU A 1 188 ? -31.779 1.480 47.643 1.00 97.25 188 LEU A O 1
ATOM 1414 N N . GLU A 1 189 ? -32.040 2.483 45.650 1.00 97.12 189 GLU A N 1
ATOM 1415 C CA . GLU A 1 189 ? -32.899 3.566 46.149 1.00 97.12 189 GLU A CA 1
ATOM 1416 C C . GLU A 1 189 ? -34.205 3.021 46.739 1.00 97.12 189 GLU A C 1
ATOM 1418 O O . GLU A 1 189 ? -34.573 3.373 47.862 1.00 97.12 189 GLU A O 1
ATOM 1423 N N . GLN A 1 190 ? -34.868 2.093 46.043 1.00 97.00 190 GLN A N 1
ATOM 1424 C CA . GLN A 1 190 ? -36.086 1.458 46.548 1.00 97.00 190 GLN A CA 1
ATOM 1425 C C . GLN A 1 190 ? -35.818 0.639 47.822 1.00 97.00 190 GLN A C 1
ATOM 1427 O O . GLN A 1 190 ? -36.620 0.656 48.760 1.00 97.00 190 GLN A O 1
ATOM 1432 N N . THR A 1 191 ? -34.672 -0.042 47.896 1.00 96.12 191 THR A N 1
ATOM 1433 C CA . THR A 1 191 ? -34.258 -0.772 49.104 1.00 96.12 191 THR A CA 1
ATOM 1434 C C . THR A 1 191 ? -34.018 0.186 50.269 1.00 96.12 191 THR A C 1
ATOM 1436 O O . THR A 1 191 ? -34.477 -0.080 51.377 1.00 96.12 191 THR A O 1
ATOM 1439 N N . ALA A 1 192 ? -33.353 1.319 50.038 1.00 96.44 192 ALA A N 1
ATOM 1440 C CA . ALA A 1 192 ? -33.118 2.332 51.063 1.00 96.44 192 ALA A CA 1
ATOM 1441 C C . ALA A 1 192 ? -34.433 2.951 51.577 1.00 96.44 192 ALA A C 1
ATOM 1443 O O . ALA A 1 192 ? -34.604 3.121 52.787 1.00 96.44 192 ALA A O 1
ATOM 1444 N N . ALA A 1 193 ? -35.389 3.217 50.681 1.00 96.31 193 ALA A N 1
ATOM 1445 C CA . ALA A 1 193 ? -36.730 3.666 51.054 1.00 96.31 193 ALA A CA 1
ATOM 1446 C C . ALA A 1 193 ? -37.462 2.619 51.911 1.00 96.31 193 ALA A C 1
ATOM 1448 O O . ALA A 1 193 ? -37.961 2.940 52.988 1.00 96.31 193 ALA A O 1
ATOM 1449 N N . THR A 1 194 ? -37.424 1.348 51.500 1.00 96.69 194 THR A N 1
ATOM 1450 C CA . THR A 1 194 ? -38.023 0.235 52.260 1.00 96.69 194 THR A CA 1
ATOM 1451 C C . THR A 1 194 ? -37.372 0.079 53.639 1.00 96.69 194 THR A C 1
ATOM 1453 O O . THR A 1 194 ? -38.055 -0.165 54.629 1.00 96.69 194 THR A O 1
ATOM 1456 N N . MET A 1 195 ? -36.051 0.261 53.743 1.00 96.00 195 MET A N 1
ATOM 1457 C CA . MET A 1 195 ? -35.341 0.239 55.028 1.00 96.00 195 MET A CA 1
ATOM 1458 C C . MET A 1 195 ? -35.736 1.409 55.936 1.00 96.00 195 MET A C 1
ATOM 1460 O O . MET A 1 195 ? -35.758 1.250 57.155 1.00 96.00 195 MET A O 1
ATOM 1464 N N . THR A 1 196 ? -36.078 2.562 55.358 1.00 94.69 196 THR A N 1
ATOM 1465 C CA . THR A 1 196 ? -36.572 3.725 56.109 1.00 94.69 196 THR A CA 1
ATOM 1466 C C . THR A 1 196 ? -37.958 3.439 56.688 1.00 94.69 196 THR A C 1
ATOM 1468 O O . THR A 1 196 ? -38.165 3.615 57.887 1.00 94.69 196 THR A O 1
ATOM 1471 N N . GLU A 1 197 ? -38.870 2.900 55.876 1.00 96.00 197 GLU A N 1
ATOM 1472 C CA . GLU A 1 197 ? -40.216 2.492 56.305 1.00 96.00 197 GLU A CA 1
ATOM 1473 C C . GLU A 1 197 ? -40.178 1.363 57.354 1.00 96.00 197 GLU A C 1
ATOM 1475 O O . GLU A 1 197 ? -40.899 1.394 58.357 1.00 96.00 197 GLU A O 1
ATOM 1480 N N . LEU A 1 198 ? -39.277 0.387 57.187 1.00 96.25 198 LEU A N 1
ATOM 1481 C CA . LEU A 1 198 ? -39.021 -0.642 58.198 1.00 96.25 198 LEU A CA 1
ATOM 1482 C C . LEU A 1 198 ? -38.513 -0.036 59.508 1.00 96.25 198 LEU A C 1
ATOM 1484 O O . LEU A 1 198 ? -38.965 -0.440 60.578 1.00 96.25 198 LEU A O 1
ATOM 1488 N N . GLY A 1 199 ? -37.597 0.933 59.439 1.00 96.69 199 GLY A N 1
ATOM 1489 C CA . GLY A 1 199 ? -37.103 1.651 60.613 1.00 96.69 199 GLY A CA 1
ATOM 1490 C C . GLY A 1 199 ? -38.227 2.351 61.380 1.00 96.69 199 GLY A C 1
ATOM 1491 O O . GLY A 1 199 ? -38.309 2.218 62.603 1.00 96.69 199 GLY A O 1
ATOM 1492 N N . GLU A 1 200 ? -39.130 3.027 60.669 1.00 97.00 200 GLU A N 1
ATOM 1493 C CA . GLU A 1 200 ? -40.312 3.676 61.249 1.00 97.00 200 GLU A CA 1
ATOM 1494 C C . GLU A 1 200 ? -41.272 2.655 61.881 1.00 97.00 200 GLU A C 1
ATOM 1496 O O . GLU A 1 200 ? -41.697 2.817 63.026 1.00 97.00 200 GLU A O 1
ATOM 1501 N N . THR A 1 201 ? -41.522 1.536 61.200 1.00 96.31 201 THR A N 1
ATOM 1502 C CA . THR A 1 201 ? -42.369 0.449 61.715 1.00 96.31 201 THR A CA 1
ATOM 1503 C C . THR A 1 201 ? -41.785 -0.182 62.984 1.00 96.31 201 THR A C 1
ATOM 1505 O O . THR A 1 201 ? -42.509 -0.466 63.944 1.00 96.31 201 THR A O 1
ATOM 1508 N N . VAL A 1 202 ? -40.465 -0.392 63.029 1.00 97.19 202 VAL A N 1
ATOM 1509 C CA . VAL A 1 202 ? -39.762 -0.901 64.217 1.00 97.19 202 VAL A CA 1
ATOM 1510 C C . VAL A 1 202 ? -39.839 0.107 65.364 1.00 97.19 202 VAL A C 1
ATOM 1512 O O . VAL A 1 202 ? -40.091 -0.292 66.505 1.00 97.19 202 VAL A O 1
ATOM 1515 N N . HIS A 1 203 ? -39.681 1.402 65.077 1.00 96.31 203 HIS A N 1
ATOM 1516 C CA . HIS A 1 203 ? -39.837 2.463 66.071 1.00 96.31 203 HIS A CA 1
ATOM 1517 C C . HIS A 1 203 ? -41.248 2.461 66.673 1.00 96.31 203 HIS A C 1
ATOM 1519 O O . HIS A 1 203 ? -41.393 2.355 67.892 1.00 96.31 203 HIS A O 1
ATOM 1525 N N . GLN A 1 204 ? -42.283 2.445 65.830 1.00 96.94 204 GLN A N 1
ATOM 1526 C CA . GLN A 1 204 ? -43.676 2.395 66.269 1.00 96.94 204 GLN A CA 1
ATOM 1527 C C . GLN A 1 204 ? -43.994 1.113 67.057 1.00 96.94 204 GLN A C 1
ATOM 1529 O O . GLN A 1 204 ? -44.697 1.146 68.067 1.00 96.94 204 GLN A O 1
ATOM 1534 N N . THR A 1 205 ? -43.432 -0.029 66.651 1.00 96.56 205 THR A N 1
ATOM 1535 C CA . THR A 1 205 ? -43.568 -1.295 67.389 1.00 96.56 205 THR A CA 1
ATOM 1536 C C . THR A 1 205 ? -42.945 -1.202 68.783 1.00 96.56 205 THR A C 1
ATOM 1538 O O . THR A 1 205 ? -43.536 -1.676 69.755 1.00 96.56 205 THR A O 1
ATOM 1541 N N . SER A 1 206 ? -41.783 -0.555 68.908 1.00 97.44 206 SER A N 1
ATOM 1542 C CA . SER A 1 206 ? -41.138 -0.300 70.199 1.00 97.44 206 SER A CA 1
ATOM 1543 C C . SER A 1 206 ? -41.990 0.608 71.095 1.00 97.44 206 SER A C 1
ATOM 1545 O O . SER A 1 206 ? -42.166 0.306 72.277 1.00 97.44 206 SER A O 1
ATOM 1547 N N . GLU A 1 207 ? -42.559 1.692 70.560 1.00 97.19 207 GLU A N 1
ATOM 1548 C CA . GLU A 1 207 ? -43.462 2.574 71.316 1.00 97.19 207 GLU A CA 1
ATOM 1549 C C . GLU A 1 207 ? -44.720 1.839 71.797 1.00 97.19 207 GLU A C 1
ATOM 1551 O O . GLU A 1 207 ? -45.088 1.933 72.973 1.00 97.19 207 GLU A O 1
ATOM 1556 N N . ASN A 1 208 ? -45.335 1.040 70.920 1.00 96.19 208 ASN A N 1
ATOM 1557 C CA . ASN A 1 208 ? -46.492 0.211 71.254 1.00 96.19 208 ASN A CA 1
ATOM 1558 C C . ASN A 1 208 ? -46.161 -0.804 72.357 1.00 96.19 208 ASN A C 1
ATOM 1560 O O . ASN A 1 208 ? -46.943 -0.972 73.293 1.00 96.19 208 ASN A O 1
ATOM 1564 N N . ALA A 1 209 ? -44.990 -1.446 72.297 1.00 96.56 209 ALA A N 1
ATOM 1565 C CA . ALA A 1 209 ? -44.534 -2.367 73.336 1.00 96.56 209 ALA A CA 1
ATOM 1566 C C . ALA A 1 209 ? -44.345 -1.658 74.689 1.00 96.56 209 ALA A C 1
ATOM 1568 O O . ALA A 1 209 ? -44.788 -2.170 75.718 1.00 96.56 209 ALA A O 1
ATOM 1569 N N . GLN A 1 210 ? -43.764 -0.452 74.699 1.00 96.81 210 GLN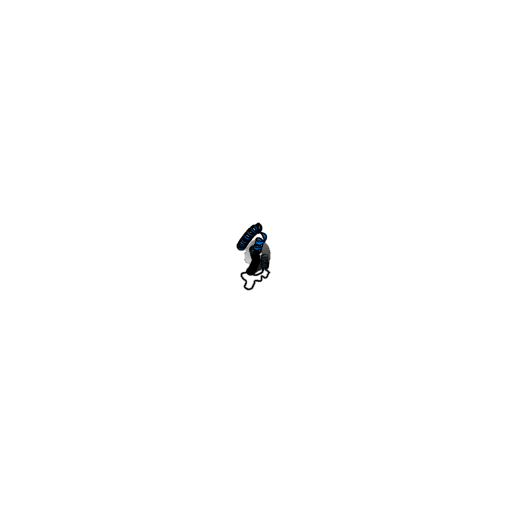 A N 1
ATOM 1570 C CA . GLN A 1 210 ? -43.648 0.363 75.915 1.00 96.81 210 GLN A CA 1
ATOM 1571 C C . GLN A 1 210 ? -45.018 0.779 76.464 1.00 96.81 210 GLN A C 1
ATOM 1573 O O . GLN A 1 210 ? -45.231 0.791 77.678 1.00 96.81 210 GLN A O 1
ATOM 1578 N N . GLN A 1 211 ? -45.967 1.129 75.593 1.00 97.19 211 GLN A N 1
ATOM 1579 C CA . GLN A 1 211 ? -47.322 1.475 76.009 1.00 97.19 211 GLN A CA 1
ATOM 1580 C C . GLN A 1 211 ? -48.068 0.265 76.585 1.00 97.19 211 GLN A C 1
ATOM 1582 O O . GLN A 1 211 ? -48.709 0.396 77.629 1.00 97.19 211 GLN A O 1
ATOM 1587 N N . ALA A 1 212 ? -47.942 -0.906 75.958 1.00 96.25 212 ALA A N 1
ATOM 1588 C CA . ALA A 1 212 ? -48.511 -2.158 76.446 1.00 96.25 212 ALA A CA 1
ATOM 1589 C C . ALA A 1 212 ? -47.924 -2.560 77.809 1.00 96.25 212 ALA A C 1
ATOM 1591 O O . ALA A 1 212 ? -48.678 -2.919 78.712 1.00 96.25 212 ALA A O 1
ATOM 1592 N N . ASP A 1 213 ? -46.608 -2.427 77.998 1.00 96.31 213 ASP A N 1
ATOM 1593 C CA . ASP A 1 213 ? -45.937 -2.651 79.285 1.00 96.31 213 ASP A CA 1
ATOM 1594 C C . ASP A 1 213 ? -46.471 -1.709 80.381 1.00 96.31 213 ASP A C 1
ATOM 1596 O O . ASP A 1 213 ? -46.828 -2.164 81.471 1.00 96.31 213 ASP A O 1
ATOM 1600 N N . ARG A 1 214 ? -46.634 -0.409 80.084 1.00 96.75 214 ARG A N 1
ATOM 1601 C CA . ARG A 1 214 ? -47.265 0.548 81.016 1.00 96.75 214 ARG A CA 1
ATOM 1602 C C . ARG A 1 214 ? -48.691 0.138 81.386 1.00 96.75 214 ARG A C 1
ATOM 1604 O O . ARG A 1 214 ? -49.052 0.177 82.564 1.00 96.75 214 ARG A O 1
ATOM 1611 N N . LEU A 1 215 ? -49.495 -0.267 80.402 1.00 96.25 215 LEU A N 1
ATOM 1612 C CA . LEU A 1 215 ? -50.877 -0.688 80.626 1.00 96.25 215 LEU A CA 1
ATOM 1613 C C . LEU A 1 215 ? -50.944 -1.969 81.473 1.00 96.25 215 LEU A C 1
ATOM 1615 O O . LEU A 1 215 ? -51.733 -2.038 82.415 1.00 96.25 215 LEU A O 1
ATOM 1619 N N . ALA A 1 216 ? -50.081 -2.949 81.194 1.00 96.69 216 ALA A N 1
ATOM 1620 C CA . ALA A 1 216 ? -49.986 -4.193 81.952 1.00 96.69 216 ALA A CA 1
ATOM 1621 C C . ALA A 1 216 ? -49.579 -3.952 83.415 1.00 96.69 216 ALA A C 1
ATOM 1623 O O . ALA A 1 216 ? -50.178 -4.537 84.321 1.00 96.69 216 ALA A O 1
ATOM 1624 N N . ARG A 1 217 ? -48.619 -3.049 83.673 1.00 97.12 217 ARG A N 1
ATOM 1625 C CA . ARG A 1 217 ? -48.258 -2.641 85.044 1.00 97.12 217 ARG A CA 1
ATOM 1626 C C . ARG A 1 217 ? -49.433 -1.994 85.771 1.00 97.12 217 ARG A C 1
ATOM 1628 O O . ARG A 1 217 ? -49.736 -2.392 86.892 1.00 97.12 217 ARG A O 1
ATOM 1635 N N . SER A 1 218 ? -50.143 -1.072 85.118 1.00 96.81 218 SER A N 1
ATOM 1636 C CA . SER A 1 218 ? -51.328 -0.429 85.699 1.00 96.81 218 SER A CA 1
ATOM 1637 C C . SER A 1 218 ? -52.442 -1.438 86.016 1.00 96.81 218 SER A C 1
ATOM 1639 O O . SER A 1 218 ? -53.011 -1.415 87.108 1.00 96.81 218 SER A O 1
ATOM 1641 N N . ALA A 1 219 ? -52.719 -2.379 85.107 1.00 95.56 219 ALA A N 1
ATOM 1642 C CA . ALA A 1 219 ? -53.690 -3.448 85.335 1.00 95.56 219 ALA A CA 1
ATOM 1643 C C . ALA A 1 219 ? -53.280 -4.357 86.506 1.00 95.56 219 ALA A C 1
ATOM 1645 O O . ALA A 1 219 ? -54.120 -4.703 87.337 1.00 95.56 219 ALA A O 1
ATOM 1646 N N . SER A 1 220 ? -51.990 -4.691 86.617 1.00 96.56 220 SER A N 1
ATOM 1647 C CA . SER A 1 220 ? -51.439 -5.453 87.744 1.00 96.56 220 SER A CA 1
ATOM 1648 C C . SER A 1 220 ? -51.612 -4.712 89.076 1.00 96.56 220 SER A C 1
ATOM 1650 O O . SER A 1 220 ? -52.077 -5.303 90.050 1.00 96.56 220 SER A O 1
ATOM 1652 N N . GLU A 1 221 ? -51.352 -3.402 89.126 1.00 96.12 221 GLU A N 1
ATOM 1653 C CA . GLU A 1 221 ? -51.596 -2.574 90.319 1.00 96.12 221 GLU A CA 1
ATOM 1654 C C . GLU A 1 221 ? -53.079 -2.524 90.714 1.00 96.12 221 GLU A C 1
ATOM 1656 O O . GLU A 1 221 ? -53.421 -2.554 91.900 1.00 96.12 221 GLU A O 1
ATOM 1661 N N . VAL A 1 222 ? -53.986 -2.428 89.737 1.00 95.88 222 VAL A N 1
ATOM 1662 C CA . VAL A 1 222 ? -55.436 -2.488 89.986 1.00 95.88 222 VAL A CA 1
ATOM 1663 C C . VAL A 1 222 ? -55.826 -3.864 90.525 1.00 95.88 222 VAL A C 1
ATOM 1665 O O . VAL A 1 222 ? -56.545 -3.935 91.523 1.00 95.88 222 VAL A O 1
ATOM 1668 N N . ALA A 1 223 ? -55.319 -4.947 89.933 1.00 94.56 223 ALA A N 1
ATOM 1669 C CA . ALA A 1 223 ? -55.570 -6.309 90.394 1.00 94.56 223 ALA A CA 1
ATOM 1670 C C . ALA A 1 223 ? -55.037 -6.545 91.818 1.00 94.56 223 ALA A C 1
ATOM 1672 O O . ALA A 1 223 ? -55.744 -7.130 92.636 1.00 94.56 223 ALA A O 1
ATOM 1673 N N . GLN A 1 224 ? -53.849 -6.032 92.160 1.00 95.81 224 GLN A N 1
ATOM 1674 C CA . GLN A 1 224 ? -53.299 -6.092 93.522 1.00 95.81 224 GLN A CA 1
ATOM 1675 C C . GLN A 1 224 ? -54.183 -5.348 94.529 1.00 95.81 224 GLN A C 1
ATOM 1677 O O . GLN A 1 224 ? -54.512 -5.888 95.589 1.00 95.81 224 GLN A O 1
ATOM 1682 N N . ARG A 1 225 ? -54.628 -4.128 94.193 1.00 93.31 225 ARG A N 1
ATOM 1683 C CA . ARG A 1 225 ? -55.568 -3.366 95.033 1.00 93.31 225 ARG A CA 1
ATOM 1684 C C . ARG A 1 225 ? -56.902 -4.094 95.198 1.00 93.31 225 ARG A C 1
ATOM 1686 O O . ARG A 1 225 ? -57.417 -4.161 96.313 1.00 93.31 225 ARG A O 1
ATOM 1693 N N . GLY A 1 226 ? -57.435 -4.669 94.121 1.00 94.31 226 GLY A N 1
ATOM 1694 C CA . GLY A 1 226 ? -58.641 -5.497 94.148 1.00 94.31 226 GLY A CA 1
ATOM 1695 C C . GLY A 1 226 ? -58.475 -6.731 95.037 1.00 94.31 226 GLY A C 1
ATOM 1696 O O . GLY A 1 226 ? -59.321 -6.986 95.891 1.00 94.31 226 GLY A O 1
ATOM 1697 N N . GLY A 1 227 ? -57.345 -7.432 94.924 1.00 93.88 227 GLY A N 1
ATOM 1698 C CA . GLY A 1 227 ? -56.993 -8.565 95.781 1.00 93.88 227 GLY A CA 1
ATOM 1699 C C . GLY A 1 227 ? -56.958 -8.194 97.265 1.00 93.88 227 GLY A C 1
ATOM 1700 O O . GLY A 1 227 ? -57.519 -8.913 98.088 1.00 93.88 227 GLY A O 1
ATOM 1701 N N . ALA A 1 228 ? -56.401 -7.028 97.612 1.00 92.94 228 ALA A N 1
ATOM 1702 C CA . ALA A 1 228 ? -56.413 -6.523 98.987 1.00 92.94 228 ALA A CA 1
ATOM 1703 C C . ALA A 1 228 ? -57.834 -6.216 99.503 1.00 92.94 228 ALA A C 1
ATOM 1705 O O . ALA A 1 228 ? -58.129 -6.424 100.680 1.00 92.94 228 ALA A O 1
ATOM 1706 N N . VAL A 1 229 ? -58.737 -5.734 98.641 1.00 94.50 229 VAL A N 1
ATOM 1707 C CA . VAL A 1 229 ? -60.155 -5.529 98.990 1.00 94.50 229 VAL A CA 1
ATOM 1708 C C . VAL A 1 229 ? -60.860 -6.866 99.227 1.00 94.50 229 VAL A C 1
ATOM 1710 O O . VAL A 1 229 ? -61.548 -7.006 100.235 1.00 94.50 229 VAL A O 1
ATOM 1713 N N . VAL A 1 230 ? -60.657 -7.855 98.352 1.00 92.62 230 VAL A N 1
ATOM 1714 C CA . VAL A 1 230 ? -61.234 -9.201 98.509 1.00 92.62 230 VAL A CA 1
ATOM 1715 C C . VAL A 1 230 ? -60.712 -9.875 99.780 1.00 92.62 230 VAL A C 1
ATOM 1717 O O . VAL A 1 230 ? -61.501 -10.453 100.520 1.00 92.62 230 VAL A O 1
ATOM 1720 N N . ALA A 1 231 ? -59.420 -9.744 100.092 1.00 93.44 231 ALA A N 1
ATOM 1721 C CA . ALA A 1 231 ? -58.845 -10.259 101.335 1.00 93.44 231 ALA A CA 1
ATOM 1722 C C . ALA A 1 231 ? -59.523 -9.651 102.576 1.00 93.44 231 ALA A C 1
ATOM 1724 O O . ALA A 1 231 ? -59.973 -10.389 103.451 1.00 93.44 231 ALA A O 1
ATOM 1725 N N . ARG A 1 232 ? -59.704 -8.320 102.609 1.00 92.00 232 ARG A N 1
ATOM 1726 C CA . ARG A 1 232 ? -60.466 -7.646 103.679 1.00 92.00 232 ARG A CA 1
ATOM 1727 C C . ARG A 1 232 ? -61.913 -8.136 103.770 1.00 92.00 232 ARG A C 1
ATOM 1729 O O . ARG A 1 232 ? -62.444 -8.272 104.870 1.00 92.00 232 ARG A O 1
ATOM 1736 N N . PHE A 1 233 ? -62.555 -8.400 102.633 1.00 91.62 23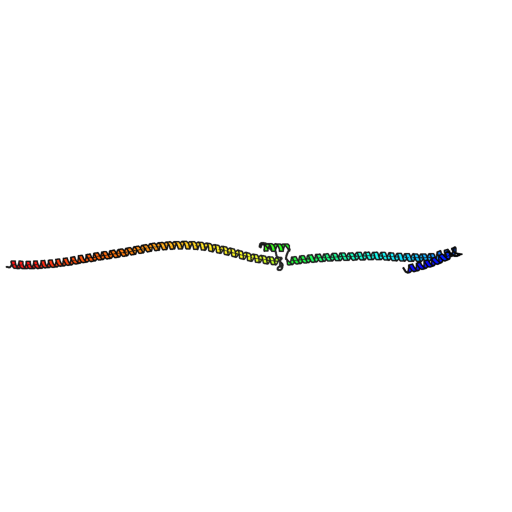3 PHE A N 1
ATOM 1737 C CA . PHE A 1 233 ? -63.917 -8.931 102.596 1.00 91.62 233 PHE A CA 1
ATOM 1738 C C . PHE A 1 233 ? -63.995 -10.346 103.189 1.00 91.62 233 PHE A C 1
ATOM 1740 O O . PHE A 1 233 ? -64.883 -10.619 103.992 1.00 91.62 233 PHE A O 1
ATOM 1747 N N . VAL A 1 234 ? -63.039 -11.224 102.863 1.00 93.06 234 VAL A N 1
ATOM 1748 C CA . VAL A 1 234 ? -62.938 -12.576 103.440 1.00 93.06 234 VAL A CA 1
ATOM 1749 C C . VAL A 1 234 ? -62.713 -12.522 104.953 1.00 93.06 234 VAL A C 1
ATOM 1751 O O . VAL A 1 234 ? -63.378 -13.255 105.683 1.00 93.06 234 VAL A O 1
ATOM 1754 N N . ASP A 1 235 ? -61.835 -11.643 105.442 1.00 93.06 235 ASP A N 1
ATOM 1755 C CA . ASP A 1 235 ? -61.621 -11.471 106.886 1.00 93.06 235 ASP A CA 1
ATOM 1756 C C . ASP A 1 235 ? -62.871 -10.943 107.597 1.00 93.06 235 ASP A C 1
ATOM 1758 O O . ASP A 1 235 ? -63.222 -11.421 108.675 1.00 93.06 235 ASP A O 1
ATOM 1762 N N . THR A 1 236 ? -63.606 -10.027 106.962 1.00 92.62 236 THR A N 1
ATOM 1763 C CA . THR A 1 236 ? -64.897 -9.552 107.480 1.00 92.62 236 THR A CA 1
ATOM 1764 C C . THR A 1 236 ? -65.915 -10.694 107.549 1.00 92.62 236 THR A C 1
ATOM 1766 O O . THR A 1 236 ? -66.582 -10.857 108.567 1.00 92.62 236 THR A O 1
ATOM 1769 N N . MET A 1 237 ? -66.003 -11.531 106.508 1.00 87.88 237 MET A N 1
ATOM 1770 C CA . MET A 1 237 ? -66.880 -12.710 106.492 1.00 87.88 237 MET A CA 1
ATOM 1771 C C . MET A 1 237 ? -66.501 -13.744 107.559 1.00 87.88 237 MET A C 1
ATOM 1773 O O . MET A 1 237 ? -67.394 -14.313 108.182 1.00 87.88 237 MET A O 1
ATOM 1777 N N . ARG A 1 238 ? -65.204 -13.949 107.838 1.00 91.81 238 ARG A N 1
ATOM 1778 C CA . ARG A 1 238 ? -64.758 -14.777 108.977 1.00 91.81 238 ARG A CA 1
ATOM 1779 C C . ARG A 1 238 ? -65.200 -14.193 110.314 1.00 91.81 238 ARG A C 1
ATOM 1781 O O . ARG A 1 238 ? -65.698 -14.935 111.151 1.00 91.81 238 ARG A O 1
ATOM 1788 N N . GLY A 1 239 ? -65.061 -12.880 110.500 1.00 93.00 239 GLY A N 1
ATOM 1789 C CA . GLY A 1 239 ? -65.537 -12.204 111.709 1.00 93.00 239 GLY A CA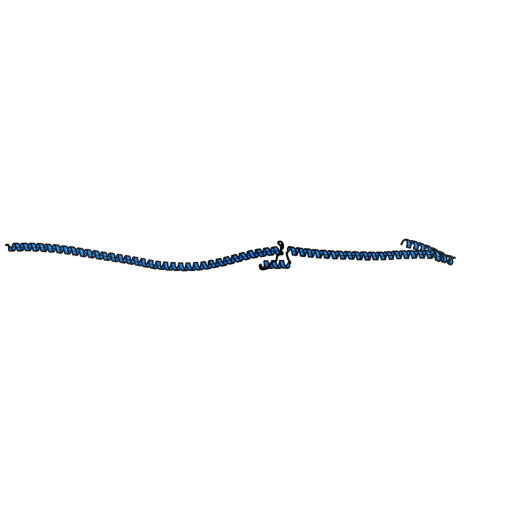 1
ATOM 1790 C C . GLY A 1 239 ? -67.057 -12.319 111.896 1.00 93.00 239 GLY A C 1
ATOM 1791 O O . GLY A 1 239 ? -67.529 -12.493 113.021 1.00 93.00 239 GLY A O 1
ATOM 1792 N N . ILE A 1 240 ? -67.828 -12.276 110.802 1.00 90.75 240 ILE A N 1
ATOM 1793 C CA . ILE A 1 240 ? -69.281 -12.517 110.813 1.00 90.75 240 ILE A CA 1
ATOM 1794 C C . ILE A 1 240 ? -69.593 -13.972 111.189 1.00 90.75 240 ILE A C 1
ATOM 1796 O O . ILE A 1 240 ? -70.480 -14.194 112.014 1.00 90.75 240 ILE A O 1
ATOM 1800 N N . ASP A 1 241 ? -68.878 -14.953 110.631 1.00 91.38 241 ASP A N 1
ATOM 1801 C CA . ASP A 1 241 ? -69.047 -16.376 110.970 1.00 91.38 241 ASP A CA 1
ATOM 1802 C C . ASP A 1 241 ? -68.756 -16.637 112.456 1.00 91.38 241 ASP A C 1
ATOM 1804 O O . ASP A 1 241 ? -69.570 -17.240 113.155 1.00 91.38 241 ASP A O 1
ATOM 1808 N N . GLU A 1 242 ? -67.650 -16.104 112.979 1.00 92.12 242 GLU A N 1
ATOM 1809 C CA . GLU A 1 242 ? -67.293 -16.214 114.397 1.00 92.12 242 GLU A CA 1
ATOM 1810 C C . GLU A 1 242 ? -68.342 -15.554 115.304 1.00 92.12 242 GLU A C 1
ATOM 1812 O O . GLU A 1 242 ? -68.786 -16.151 116.287 1.00 92.12 242 GLU A O 1
ATOM 1817 N N . SER A 1 243 ? -68.804 -14.352 114.944 1.00 91.31 243 SER A N 1
ATOM 1818 C CA . SER A 1 243 ? -69.879 -13.664 115.669 1.00 91.31 243 SER A CA 1
ATOM 1819 C C . SER A 1 243 ? -71.180 -14.469 115.647 1.00 91.31 243 SER A C 1
ATOM 1821 O O . SER A 1 243 ? -71.860 -14.563 116.667 1.00 91.31 243 SER A O 1
ATOM 1823 N N . SER A 1 244 ? -71.506 -15.098 114.515 1.00 92.50 244 SER A N 1
ATOM 1824 C CA . SER A 1 244 ? -72.695 -15.945 114.360 1.00 92.50 244 SER A CA 1
ATOM 1825 C C . SER A 1 244 ? -72.611 -17.209 115.218 1.00 92.50 244 SER A C 1
ATOM 1827 O O . SER A 1 244 ? -73.599 -17.570 115.855 1.00 92.50 244 SER A O 1
ATOM 1829 N N . ARG A 1 245 ? -71.433 -17.846 115.318 1.00 91.06 245 ARG A N 1
ATOM 1830 C CA . ARG A 1 245 ? -71.202 -18.966 116.251 1.00 91.06 245 ARG A CA 1
ATOM 1831 C C . ARG A 1 245 ? -71.354 -18.533 117.699 1.00 91.06 245 ARG A C 1
ATOM 1833 O O . ARG A 1 245 ? -72.026 -19.210 118.462 1.00 91.06 245 ARG A O 1
ATOM 1840 N N . ARG A 1 246 ? -70.813 -17.370 118.063 1.00 89.75 246 ARG A N 1
ATOM 1841 C CA . ARG A 1 246 ? -70.951 -16.824 119.418 1.00 89.75 246 ARG A CA 1
ATOM 1842 C C . ARG A 1 246 ? -72.409 -16.521 119.767 1.00 89.75 246 ARG A C 1
ATOM 1844 O O . ARG A 1 246 ? -72.827 -16.766 120.892 1.00 89.75 246 ARG A O 1
ATOM 1851 N N . ILE A 1 247 ? -73.193 -16.025 118.806 1.00 87.88 247 ILE A N 1
ATOM 1852 C CA . ILE A 1 247 ? -74.648 -15.874 118.951 1.00 87.88 247 ILE A CA 1
ATOM 1853 C C . ILE A 1 247 ? -75.308 -17.243 119.138 1.00 87.88 247 ILE A C 1
ATOM 1855 O O . ILE A 1 247 ? -76.146 -17.372 120.022 1.00 87.88 247 ILE A O 1
ATOM 1859 N N . ALA A 1 248 ? -74.927 -18.263 118.365 1.00 88.94 248 ALA A N 1
ATOM 1860 C CA . ALA A 1 248 ? -75.453 -19.618 118.528 1.00 88.94 248 ALA A CA 1
ATOM 1861 C C . ALA A 1 248 ? -75.119 -20.212 119.910 1.00 88.94 248 ALA A C 1
ATOM 1863 O O . ALA A 1 248 ? -76.002 -20.788 120.538 1.00 88.94 248 ALA A O 1
ATOM 1864 N N . ASP A 1 249 ? -73.904 -20.001 120.424 1.00 88.56 249 ASP A N 1
ATOM 1865 C CA . ASP A 1 249 ? -73.504 -20.405 121.778 1.00 88.56 249 ASP A CA 1
ATOM 1866 C C . ASP A 1 249 ? -74.327 -19.672 122.849 1.00 88.56 249 ASP A C 1
ATOM 1868 O O . ASP A 1 249 ? -74.795 -20.286 123.809 1.00 88.56 249 ASP A O 1
ATOM 1872 N N . ILE A 1 250 ? -74.560 -18.363 122.680 1.00 85.19 250 ILE A N 1
ATOM 1873 C CA . ILE A 1 250 ? -75.430 -17.577 123.569 1.00 85.19 250 ILE A CA 1
ATOM 1874 C C . ILE A 1 250 ? -76.864 -18.105 123.514 1.00 85.19 250 ILE A C 1
ATOM 1876 O O . ILE A 1 250 ? -77.454 -18.316 124.568 1.00 85.19 250 ILE A O 1
ATOM 1880 N N . ILE A 1 251 ? -77.417 -18.349 122.323 1.00 84.94 251 ILE A N 1
ATOM 1881 C CA . ILE A 1 251 ? -78.755 -18.931 122.158 1.00 84.94 251 ILE A CA 1
ATOM 1882 C C . ILE A 1 251 ? -78.812 -20.300 122.833 1.00 84.94 251 ILE A C 1
ATOM 1884 O O . ILE A 1 251 ? -79.748 -20.544 123.581 1.00 84.94 251 ILE A O 1
ATOM 1888 N N . GLY A 1 252 ? -77.799 -21.152 122.662 1.00 87.94 252 GLY A N 1
ATOM 1889 C CA . GLY A 1 252 ? -77.711 -22.441 123.351 1.00 87.94 252 GLY A CA 1
ATOM 1890 C C . GLY A 1 252 ? -77.643 -22.297 124.875 1.00 87.94 252 GLY A C 1
ATOM 1891 O O . GLY A 1 252 ? -78.263 -23.070 125.601 1.00 87.94 252 GLY A O 1
ATOM 1892 N N . THR A 1 253 ? -76.956 -21.268 125.378 1.00 86.69 253 THR A N 1
ATOM 1893 C CA . THR A 1 253 ? -76.921 -20.947 126.814 1.00 86.69 253 THR A CA 1
ATOM 1894 C C . THR A 1 253 ? -78.286 -20.455 127.306 1.00 86.69 253 THR A C 1
ATOM 1896 O O . THR A 1 253 ? -78.740 -20.878 128.365 1.00 86.69 253 THR A O 1
ATOM 1899 N N . ILE A 1 254 ? -78.965 -19.596 126.537 1.00 83.50 254 ILE A N 1
ATOM 1900 C CA . ILE A 1 254 ? -80.325 -19.117 126.822 1.00 83.50 254 ILE A CA 1
ATOM 1901 C C . ILE A 1 254 ? -81.308 -20.287 126.819 1.00 83.50 254 ILE A C 1
ATOM 1903 O O . ILE A 1 254 ? -82.136 -20.360 127.718 1.00 83.50 254 ILE A O 1
ATOM 1907 N N . ASP A 1 255 ? -81.196 -21.210 125.866 1.00 79.50 255 ASP A N 1
ATOM 1908 C CA . ASP A 1 255 ? -82.032 -22.409 125.782 1.00 79.50 255 ASP A CA 1
ATOM 1909 C C . ASP A 1 255 ? -81.787 -23.331 126.991 1.00 79.50 255 ASP A C 1
ATOM 1911 O O . ASP A 1 255 ? -82.725 -23.832 127.608 1.00 79.50 255 ASP A O 1
ATOM 1915 N N . GLY A 1 256 ? -80.530 -23.442 127.441 1.00 82.00 256 GLY A N 1
ATOM 1916 C CA . GLY A 1 256 ? -80.171 -24.097 128.701 1.00 82.00 256 GLY A CA 1
ATOM 1917 C C . GLY A 1 256 ? -80.771 -23.424 129.947 1.00 82.00 256 GLY A C 1
ATOM 1918 O O . GLY A 1 256 ? -81.290 -24.117 130.824 1.00 82.00 256 GLY A O 1
ATOM 1919 N N . ILE A 1 257 ? -80.755 -22.087 130.028 1.00 76.25 257 ILE A N 1
ATOM 1920 C CA . ILE A 1 257 ? -81.382 -21.314 131.120 1.00 76.25 257 ILE A CA 1
ATOM 1921 C C . ILE A 1 257 ? -82.909 -21.445 131.067 1.00 76.25 257 ILE A C 1
ATOM 1923 O O . ILE A 1 257 ? -83.551 -21.609 132.103 1.00 76.25 257 ILE A O 1
ATOM 1927 N N . ALA A 1 258 ? -83.506 -21.407 129.876 1.00 74.94 258 ALA A N 1
ATOM 1928 C CA . ALA A 1 258 ? -84.939 -21.584 129.673 1.00 74.94 258 ALA A CA 1
ATOM 1929 C C . ALA A 1 258 ? -85.385 -22.984 130.114 1.00 74.94 258 ALA A C 1
ATOM 1931 O O . ALA A 1 258 ? -86.382 -23.108 130.824 1.00 74.94 258 ALA A O 1
ATOM 1932 N N . PHE A 1 259 ? -84.604 -24.023 129.790 1.00 74.50 259 PHE A N 1
ATOM 1933 C CA . PHE A 1 259 ? -84.836 -25.373 130.297 1.00 74.50 259 PHE A CA 1
ATOM 1934 C C . PHE A 1 259 ? -84.744 -25.410 131.826 1.00 74.50 259 PHE A C 1
ATOM 1936 O O . PHE A 1 259 ? -85.687 -25.874 132.451 1.00 74.50 259 PHE A O 1
ATOM 1943 N N . GLN A 1 260 ? -83.692 -24.845 132.438 1.00 72.94 260 GLN A N 1
ATOM 1944 C CA . GLN A 1 260 ? -83.548 -24.757 133.903 1.00 72.94 260 GLN A CA 1
ATOM 1945 C C . GLN A 1 260 ? -84.694 -23.996 134.589 1.00 72.94 260 GLN A C 1
ATOM 1947 O O . GLN A 1 260 ? -85.121 -24.398 135.666 1.00 72.94 260 GLN A O 1
ATOM 1952 N N . THR A 1 261 ? -85.215 -22.936 133.965 1.00 75.56 261 THR A N 1
ATOM 1953 C CA . THR A 1 261 ? -86.345 -22.143 134.485 1.00 75.56 261 THR A CA 1
ATOM 1954 C C . THR A 1 261 ? -87.666 -22.917 134.407 1.00 75.56 261 THR A C 1
ATOM 1956 O O . THR A 1 261 ? -88.552 -22.690 135.216 1.00 75.56 261 THR A O 1
ATOM 1959 N N . ASN A 1 262 ? -87.800 -23.845 133.455 1.00 68.00 262 ASN A N 1
ATOM 1960 C CA . ASN A 1 262 ? -88.984 -24.692 133.291 1.00 68.00 262 ASN A CA 1
ATOM 1961 C C . ASN A 1 262 ? -89.032 -25.887 134.274 1.00 68.00 262 ASN A C 1
ATOM 1963 O O . ASN A 1 262 ? -90.090 -26.488 134.435 1.00 68.00 262 ASN A O 1
ATOM 1967 N N . ILE A 1 263 ? -87.909 -26.261 134.911 1.00 66.94 263 ILE A N 1
ATOM 1968 C CA . ILE A 1 263 ? -87.842 -27.371 135.897 1.00 66.94 263 ILE A CA 1
ATOM 1969 C C . ILE A 1 263 ? -87.796 -26.891 137.360 1.00 66.94 263 ILE A C 1
ATOM 1971 O O . ILE A 1 263 ? -87.726 -27.725 138.265 1.00 66.94 263 ILE A O 1
ATOM 1975 N N . LEU A 1 264 ? -87.795 -25.575 137.587 1.00 52.78 264 LEU A N 1
ATOM 1976 C CA . LEU A 1 264 ? -87.831 -24.910 138.897 1.00 52.78 264 LEU A CA 1
ATOM 1977 C C . LEU A 1 264 ? -89.270 -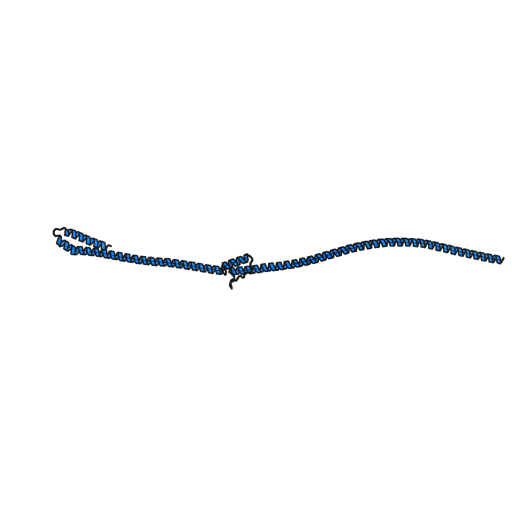24.512 139.243 1.00 52.78 264 LEU A C 1
ATOM 1979 O O . LEU A 1 264 ? -89.653 -24.710 140.418 1.00 52.78 264 LEU A O 1
#

Sequence (264 aa):
YAEVVAARDTYFKAQEKLLHLSRGENSDAEARAFFRAESRSSFNAWVRAIERSADYNAAGSEQSRKDAEADYAAGHGWSVSLTLVSVLVAVGLALLLLGHVRRLLGGDPAEAARLVRQVAEGDLSGDIRVRPGDQRSLIAALHAMQLSLRQVVGGVRQGSESVASASAQIAMGNSDLSQRTEEQASALEQTAATMTELGETVHQTSENAQQADRLARSASEVAQRGGAVVARFVDTMRGIDESSRRIADIIGTIDGIAFQTNIL

Foldseek 3Di:
DVQLVVLVVQLVVLVVVLVVLCPDPVRDPVSVVSCVPRNVVSVVSNVVVVVVVVVVVVVVVVVVVVVVVVVVVVVVVVVVVVVVVVVVVVVVVVVVVVVVLCVQQQHDPVVLVVLVVCVVVVNLPDDQDGDPPDCRHSSNVSNVVSVVSCVVVVVVVVVVVVVVVVVVVVVVVVVVVVVVVVVVVVVVVVVVVVVVVVVVVVVVVVVVVVVVVVVVVVVVVVVVVVVVVVVVVVVVVVVVVVVVVVVVVVVVVVVVVVVVVVVD